Protein AF-A0AAN0K2H4-F1 (afdb_monomer)

Mean predicted aligned error: 14.07 Å

Radius of gyration: 41.33 Å; Cα contacts (8 Å, |Δi|>4): 214; chains: 1; bounding box: 125×42×100 Å

Organism: Amphimedon queenslandica (NCBI:txid400682)

Foldseek 3Di:
DVVVVVVVVVVVVVVVVVVVVVVVVVVVVVVVVVVVVVVVVVVVVVVVVVVVVVVVVVVVVVVVVVVVVVVVVVVVVVVLVVVVVVLVPDQDWDFDAAPPPGTDIRRQSLVVLLCPFPLLVVQLQAFPQFPCCVVPVPRSDTPNSQLSVQLRVQLVVVVVCCVVPVVVVQDQLNSVLSSLLSNLLQSLADHRGVVVLVVQCVVQVVHDRPDNDSLVSSLVSVVVRCVVDVNSVVSLVVRHPDSVVSNQSSSCSNRNDPPPVPDPDD

Sequence (266 aa):
MRDKIVQGLLSQNGKLKGKLSEATKMMEQLQKEMKQKDQTMQQEQAESKKEIQLLQEKITAMNLQQIERDKQGQEKEGKLMLKFENLMTSKDYLIFEDDVYGDITIDDPLILKIVQTCQFQRLKDIKQLGYIYQNMQKSTYSRLQHSIGMYYLAGEYVKQLQQRQPELNITESDVLCVQIAALCYNLGHGPFSHTFGLFLDEMFKYGNKPWEKVSEASVMMFDHMIEENDEVKVLLVKFLDNYEEDIAFIKELIHGTYNVCKIYHN

Secondary structure (DSSP, 8-state):
-HHHHHHHHHHHHHHHHHHHHHHHHHHHHHHHHHHHHHHHHHHHHHHHHHHHHHHHHHHHHHHHHHHHHHHHHHHHHHHHHHHHHHHHHS---EEEEETTTEEEEE--HHHHHHHHSHHHHGGGGSBTTGGGGGG-TT---BHHHHHHHHHHHHHHHHHHHHHH-GGG---HHHHHHHHHHHHHTTTT-BTTBHHHHHHHHHHTTTS--S-SSHHHHHHHHHHHHHHH-HHHHHHHHHH-SSHHHHHHHHHHHHHS----TTTS--

pLDDT: mean 85.19, std 15.1, range [34.47, 98.62]

InterPro domains:
  IPR003607 HD/PDEase domain [cd00077] (141-255)
  IPR050135 Deoxyguanosinetriphosphate triphosphohydrolase-like [PTHR11373] (96-257)

Structure (mmCIF, N/CA/C/O backbone):
data_AF-A0AAN0K2H4-F1
#
_entry.id   AF-A0AAN0K2H4-F1
#
loop_
_atom_site.group_PDB
_atom_site.id
_atom_site.type_symbol
_atom_site.label_atom_id
_atom_site.label_alt_id
_atom_site.label_comp_id
_atom_site.label_asym_id
_atom_site.label_entity_id
_atom_site.label_seq_id
_atom_site.pdbx_PDB_ins_code
_atom_site.Cartn_x
_atom_site.Cartn_y
_atom_site.Cartn_z
_atom_site.occupancy
_atom_site.B_iso_or_equiv
_atom_site.auth_seq_id
_atom_site.auth_comp_id
_atom_site.auth_asym_id
_atom_site.auth_atom_id
_atom_site.pdbx_PDB_model_num
ATOM 1 N N . MET A 1 1 ? -103.362 7.144 69.144 1.00 62.16 1 MET A N 1
ATOM 2 C CA . MET A 1 1 ? -102.150 7.949 68.842 1.00 62.16 1 MET A CA 1
ATOM 3 C C . MET A 1 1 ? -100.859 7.177 69.147 1.00 62.16 1 MET A C 1
ATOM 5 O O . MET A 1 1 ? -100.003 7.140 68.277 1.00 62.16 1 MET A O 1
ATOM 9 N N . ARG A 1 2 ? -100.740 6.490 70.300 1.00 67.25 2 ARG A N 1
ATOM 10 C CA . ARG A 1 2 ? -99.553 5.685 70.673 1.00 67.25 2 ARG A CA 1
ATOM 11 C C . ARG A 1 2 ? -99.245 4.501 69.730 1.00 67.25 2 ARG A C 1
ATOM 13 O O . ARG A 1 2 ? -98.104 4.376 69.306 1.00 67.25 2 ARG A O 1
ATOM 20 N N . ASP A 1 3 ? -100.239 3.725 69.291 1.00 69.38 3 ASP A N 1
ATOM 21 C CA . ASP A 1 3 ? -99.994 2.555 68.414 1.00 69.38 3 ASP A CA 1
ATOM 22 C C . ASP A 1 3 ? -99.443 2.904 67.024 1.00 69.38 3 ASP A C 1
ATOM 24 O O . ASP A 1 3 ? -98.614 2.180 66.476 1.00 69.38 3 ASP A O 1
ATOM 28 N N . LYS A 1 4 ? -99.842 4.055 66.463 1.00 73.56 4 LYS A N 1
ATOM 29 C CA . LYS A 1 4 ? -99.306 4.544 65.179 1.00 73.56 4 LYS A CA 1
ATOM 30 C C . LYS A 1 4 ? -97.822 4.921 65.282 1.00 73.56 4 LYS A C 1
ATOM 32 O O . LYS A 1 4 ? -97.088 4.744 64.316 1.00 73.56 4 LYS A O 1
ATOM 37 N N . ILE A 1 5 ? -97.379 5.398 66.448 1.00 74.31 5 ILE A N 1
ATOM 38 C CA . ILE A 1 5 ? -95.968 5.717 66.715 1.00 74.31 5 ILE A CA 1
ATOM 39 C C . ILE A 1 5 ? -95.150 4.424 66.816 1.00 74.31 5 ILE A C 1
ATOM 41 O O . ILE A 1 5 ? -94.103 4.314 66.185 1.00 74.31 5 ILE A O 1
ATOM 45 N N . VAL A 1 6 ? -95.654 3.417 67.537 1.00 75.25 6 VAL A N 1
ATOM 46 C CA . VAL A 1 6 ? -94.979 2.115 67.692 1.00 75.25 6 VAL A CA 1
ATOM 47 C C . VAL A 1 6 ? -94.824 1.398 66.345 1.00 75.25 6 VAL A C 1
ATOM 49 O O . VAL A 1 6 ? -93.731 0.943 66.017 1.00 75.25 6 VAL A O 1
ATOM 52 N N . GLN A 1 7 ? -95.873 1.359 65.519 1.00 74.38 7 GLN A N 1
ATOM 53 C CA . GLN A 1 7 ? -95.816 0.770 64.171 1.00 74.38 7 GLN A CA 1
ATOM 54 C C . GLN A 1 7 ? -94.852 1.521 63.234 1.00 74.38 7 GLN A C 1
ATOM 56 O O . GLN A 1 7 ? -94.101 0.895 62.482 1.00 74.38 7 GLN A O 1
ATOM 61 N N . GLY A 1 8 ? -94.812 2.857 63.312 1.00 76.81 8 GLY A N 1
ATOM 62 C CA . GLY A 1 8 ? -93.854 3.675 62.561 1.00 76.81 8 GLY A CA 1
ATOM 63 C C . GLY A 1 8 ? -92.398 3.392 62.947 1.00 76.81 8 GLY A C 1
ATOM 64 O O . GLY A 1 8 ? -91.553 3.209 62.069 1.00 76.81 8 GLY A O 1
ATOM 65 N N . LEU A 1 9 ? -92.122 3.275 64.250 1.00 78.69 9 LEU A N 1
ATOM 66 C CA . LEU A 1 9 ? -90.795 2.939 64.775 1.00 78.69 9 LEU A CA 1
ATOM 67 C C . LEU A 1 9 ? -90.369 1.515 64.395 1.00 78.69 9 LEU A C 1
ATOM 69 O O . LEU A 1 9 ? -89.231 1.315 63.979 1.00 78.69 9 LEU A O 1
ATOM 73 N N . LEU A 1 10 ? -91.271 0.530 64.468 1.00 76.69 10 LEU A N 1
ATOM 74 C CA . LEU A 1 10 ? -90.983 -0.851 64.058 1.00 76.69 10 LEU A CA 1
ATOM 75 C C . LEU A 1 10 ? -90.681 -0.958 62.555 1.00 76.69 10 LEU A C 1
ATOM 77 O O . LEU A 1 10 ? -89.729 -1.635 62.168 1.00 76.69 10 LEU A O 1
ATOM 81 N N . SER A 1 11 ? -91.431 -0.241 61.712 1.00 79.75 11 SER A N 1
ATOM 82 C CA . SER A 1 11 ? -91.194 -0.176 60.262 1.00 79.75 11 SER A CA 1
ATOM 83 C C . SER A 1 11 ? -89.852 0.482 59.916 1.00 79.75 11 SER A C 1
ATOM 85 O O . SER A 1 11 ? -89.083 -0.048 59.108 1.00 79.75 11 SER A O 1
ATOM 87 N N . GLN A 1 12 ? -89.512 1.600 60.572 1.00 79.31 12 GLN A N 1
ATOM 88 C CA . GLN A 1 12 ? -88.198 2.233 60.418 1.00 79.31 12 GLN A CA 1
ATOM 89 C C . GLN A 1 12 ? -87.063 1.322 60.891 1.00 79.31 12 GLN A C 1
ATOM 91 O O . GLN A 1 12 ? -86.045 1.222 60.208 1.00 79.31 12 GLN A O 1
ATOM 96 N N . ASN A 1 13 ? -87.246 0.618 62.008 1.00 79.75 13 ASN A N 1
ATOM 97 C CA . ASN A 1 13 ? -86.246 -0.301 62.543 1.00 79.75 13 ASN A CA 1
ATOM 98 C C . ASN A 1 13 ? -86.033 -1.516 61.615 1.00 79.75 13 ASN A C 1
ATOM 100 O O . ASN A 1 13 ? -84.900 -1.933 61.384 1.00 79.75 13 ASN A O 1
ATOM 104 N N . GLY A 1 14 ? -87.099 -2.032 60.991 1.00 80.62 14 GLY A N 1
ATOM 105 C CA . GLY A 1 14 ? -87.006 -3.059 59.947 1.00 80.62 14 GLY A CA 1
ATOM 106 C C . GLY A 1 14 ? -86.231 -2.584 58.711 1.00 80.62 14 GLY A C 1
ATOM 107 O O . GLY A 1 14 ? -85.330 -3.281 58.244 1.00 80.62 14 GLY A O 1
ATOM 108 N N . LYS A 1 15 ? -86.509 -1.364 58.225 1.00 81.94 15 LYS A N 1
ATOM 109 C CA . LYS A 1 15 ? -85.755 -0.751 57.113 1.00 81.94 15 LYS A CA 1
ATOM 110 C C . LYS A 1 15 ? -84.281 -0.519 57.461 1.00 81.94 15 LYS A C 1
ATOM 112 O O . LYS A 1 15 ? -83.420 -0.753 56.617 1.00 81.94 15 LYS A O 1
ATOM 117 N N . LEU A 1 16 ? -83.985 -0.083 58.686 1.00 81.44 16 LEU A N 1
ATOM 118 C CA . LEU A 1 16 ? -82.616 0.106 59.177 1.00 81.44 16 LEU A CA 1
ATOM 119 C C . LEU A 1 16 ? -81.851 -1.220 59.253 1.00 81.44 16 LEU A C 1
ATOM 121 O O . LEU A 1 16 ? -80.716 -1.284 58.789 1.00 81.44 16 LEU A O 1
ATOM 125 N N . LYS A 1 17 ? -82.481 -2.293 59.749 1.00 80.62 17 LYS A N 1
ATOM 126 C CA . LYS A 1 17 ? -81.877 -3.636 59.767 1.00 80.62 17 LYS A CA 1
ATOM 127 C C . LYS A 1 17 ? -81.580 -4.174 58.365 1.00 80.62 17 LYS A C 1
ATOM 129 O O . LYS A 1 17 ? -80.520 -4.759 58.166 1.00 80.62 17 LYS A O 1
ATOM 134 N N . GLY A 1 18 ? -82.477 -3.950 57.400 1.00 83.81 18 GLY A N 1
ATOM 135 C CA . GLY A 1 18 ? -82.252 -4.331 56.000 1.00 83.81 18 GLY A CA 1
ATOM 136 C C . GLY A 1 18 ? -81.035 -3.626 55.395 1.00 83.81 18 GLY A C 1
ATOM 137 O O . GLY A 1 18 ? -80.132 -4.288 54.888 1.00 83.81 18 GLY A O 1
ATOM 138 N N . LYS A 1 19 ? -80.958 -2.297 55.557 1.00 86.69 19 LYS A N 1
ATOM 139 C CA . LYS A 1 19 ? -79.806 -1.495 55.107 1.00 86.69 19 LYS A CA 1
ATOM 140 C C . LYS A 1 19 ? -78.496 -1.904 55.783 1.00 86.69 19 LYS A C 1
ATOM 142 O O . LYS A 1 19 ? -77.459 -1.927 55.130 1.00 86.69 19 LYS A O 1
ATOM 147 N N . LEU A 1 20 ? -78.538 -2.237 57.076 1.00 85.75 20 LEU A N 1
ATOM 148 C CA . LEU A 1 20 ? -77.363 -2.708 57.807 1.00 85.75 20 LEU A CA 1
ATOM 149 C C . LEU A 1 20 ? -76.861 -4.047 57.245 1.00 85.75 20 LEU A C 1
ATOM 151 O O . LEU A 1 20 ? -75.667 -4.194 57.026 1.00 85.75 20 LEU A O 1
ATOM 155 N N . SER A 1 21 ? -77.764 -4.987 56.944 1.00 87.25 21 SER A N 1
ATOM 156 C CA . SER A 1 21 ? -77.400 -6.280 56.349 1.00 87.25 21 SER A CA 1
ATOM 157 C C . SER A 1 21 ? -76.795 -6.146 54.947 1.00 87.25 21 SER A C 1
ATOM 159 O O . SER A 1 21 ? -75.825 -6.839 54.641 1.00 87.25 21 SER A O 1
ATOM 161 N N . GLU A 1 22 ? -77.326 -5.255 54.104 1.00 89.50 22 GLU A N 1
ATOM 162 C CA . GLU A 1 22 ? -76.733 -4.947 52.793 1.00 89.50 22 GLU A CA 1
ATOM 163 C C . GLU A 1 22 ? -75.339 -4.327 52.927 1.00 89.50 22 GLU A C 1
ATOM 165 O O . GLU A 1 22 ? -74.413 -4.757 52.239 1.00 89.50 22 GLU A O 1
ATOM 170 N N . ALA A 1 23 ? -75.163 -3.378 53.852 1.00 86.00 23 ALA A N 1
ATOM 171 C CA . ALA A 1 23 ? -73.866 -2.759 54.109 1.00 86.00 23 ALA A CA 1
ATOM 172 C C . ALA A 1 23 ? -72.820 -3.781 54.592 1.00 86.00 23 ALA A C 1
ATOM 174 O O . ALA A 1 23 ? -71.674 -3.736 54.146 1.00 86.00 23 ALA A O 1
ATOM 175 N N . THR A 1 24 ? -73.207 -4.738 55.446 1.00 87.94 24 THR A N 1
ATOM 176 C CA . THR A 1 24 ? -72.311 -5.818 55.892 1.00 87.94 24 THR A CA 1
ATOM 177 C C . THR A 1 24 ? -71.888 -6.720 54.732 1.00 87.94 24 THR A C 1
ATOM 179 O O . THR A 1 24 ? -70.701 -7.002 54.590 1.00 87.94 24 THR A O 1
ATOM 182 N N . LYS A 1 25 ? -72.821 -7.108 53.851 1.00 91.38 25 LYS A N 1
ATOM 183 C CA . LYS A 1 25 ? -72.503 -7.915 52.659 1.00 91.38 25 LYS A CA 1
ATOM 184 C C . LYS A 1 25 ? -71.568 -7.180 51.695 1.00 91.38 25 LYS A C 1
ATOM 186 O O . LYS A 1 25 ? -70.634 -7.785 51.176 1.00 91.38 25 LYS A O 1
ATOM 191 N N . MET A 1 26 ? -71.783 -5.878 51.488 1.00 90.94 26 MET A N 1
ATOM 192 C CA . MET A 1 26 ? -70.874 -5.043 50.694 1.00 90.94 26 MET A CA 1
ATOM 193 C C . MET A 1 26 ? -69.474 -4.965 51.313 1.00 90.94 26 MET A C 1
ATOM 195 O O . MET A 1 26 ? -68.490 -5.070 50.585 1.00 90.94 26 MET A O 1
ATOM 199 N N . MET A 1 27 ? -69.366 -4.816 52.639 1.00 87.56 27 MET A N 1
ATOM 200 C CA . MET A 1 27 ? -68.065 -4.810 53.321 1.00 87.56 27 MET A CA 1
ATOM 201 C C . MET A 1 27 ? -67.326 -6.142 53.174 1.00 87.56 27 MET A C 1
ATOM 203 O O . MET A 1 27 ? -66.137 -6.134 52.867 1.00 87.56 27 MET A O 1
ATOM 207 N N . GLU A 1 28 ? -68.008 -7.275 53.352 1.00 91.56 28 GLU A N 1
ATOM 208 C CA . GLU A 1 28 ? -67.397 -8.599 53.174 1.00 91.56 28 GLU A CA 1
ATOM 209 C C . GLU A 1 28 ? -66.918 -8.814 51.733 1.00 91.56 28 GLU A C 1
ATOM 211 O O . GLU A 1 28 ? -65.826 -9.345 51.511 1.00 91.56 28 GLU A O 1
ATOM 216 N N . GLN A 1 29 ? -67.696 -8.359 50.747 1.00 92.69 29 GLN A N 1
ATOM 217 C CA . GLN A 1 29 ? -67.307 -8.447 49.343 1.00 92.69 29 GLN A CA 1
ATOM 218 C C . GLN A 1 29 ? -66.089 -7.568 49.025 1.00 92.69 29 GLN A C 1
ATOM 220 O O . GLN A 1 29 ? -65.131 -8.062 48.429 1.00 92.69 29 GLN A O 1
ATOM 225 N N . LEU A 1 30 ? -66.066 -6.318 49.498 1.00 90.75 30 LEU A N 1
ATOM 226 C CA . LEU A 1 30 ? -64.914 -5.422 49.343 1.00 90.75 30 LEU A CA 1
ATOM 227 C C . LEU A 1 30 ? -63.651 -5.984 50.004 1.00 90.75 30 LEU A C 1
ATOM 229 O O . LEU A 1 30 ? -62.573 -5.937 49.417 1.00 90.75 30 LEU A O 1
ATOM 233 N N . GLN A 1 31 ? -63.768 -6.569 51.199 1.00 91.19 31 GLN A N 1
ATOM 234 C CA . GLN A 1 31 ? -62.637 -7.216 51.873 1.00 91.19 31 GLN A CA 1
ATOM 235 C C . GLN A 1 31 ? -62.084 -8.397 51.068 1.00 91.19 31 GLN A C 1
ATOM 237 O O . GLN A 1 31 ? -60.869 -8.615 51.034 1.00 91.19 31 GLN A O 1
ATOM 242 N N . LYS A 1 32 ? -62.962 -9.158 50.408 1.00 91.62 32 LYS A N 1
ATOM 243 C CA . LYS A 1 32 ? -62.566 -10.283 49.559 1.00 91.62 32 LYS A CA 1
ATOM 244 C C . LYS A 1 32 ? -61.855 -9.808 48.290 1.00 91.62 32 LYS A C 1
ATOM 246 O O . LYS A 1 32 ? -60.808 -10.356 47.952 1.00 91.62 32 LYS A O 1
ATOM 251 N N . GLU A 1 33 ? -62.372 -8.763 47.646 1.00 92.06 33 GLU A N 1
ATOM 252 C CA . GLU A 1 33 ? -61.750 -8.136 46.473 1.00 92.06 33 GLU A CA 1
ATOM 253 C C . GLU A 1 33 ? -60.386 -7.522 46.812 1.00 92.06 33 GLU A C 1
ATOM 255 O O . GLU A 1 33 ? -59.425 -7.735 46.075 1.00 92.06 33 GLU A O 1
ATOM 260 N N . MET A 1 34 ? -60.261 -6.840 47.957 1.00 91.12 34 MET A N 1
ATOM 261 C CA . MET A 1 34 ? -58.978 -6.310 48.435 1.00 91.12 34 MET A CA 1
ATOM 262 C C . MET A 1 34 ? -57.937 -7.417 48.627 1.00 91.12 34 MET A C 1
ATOM 264 O O . MET A 1 34 ? -56.828 -7.303 48.114 1.00 91.12 34 MET A O 1
ATOM 268 N N . LYS A 1 35 ? -58.305 -8.522 49.292 1.00 92.50 35 LYS A N 1
ATOM 269 C CA . LYS A 1 35 ? -57.404 -9.672 49.472 1.00 92.50 35 LYS A CA 1
ATOM 270 C C . LYS A 1 35 ? -56.944 -10.272 48.148 1.00 92.50 35 LYS A C 1
ATOM 272 O O . LYS A 1 35 ? -55.784 -10.650 48.020 1.00 92.50 35 LYS A O 1
ATOM 277 N N . GLN A 1 36 ? -57.853 -10.387 47.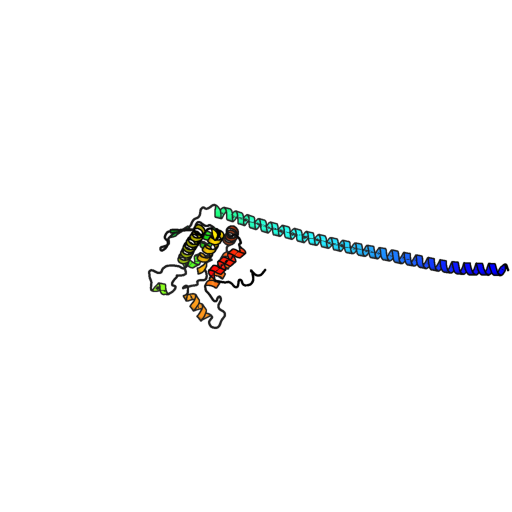185 1.00 92.06 36 GLN A N 1
ATOM 278 C CA . GLN A 1 36 ? -57.533 -10.954 45.880 1.00 92.06 36 GLN A CA 1
ATOM 279 C C . GLN A 1 36 ? -56.583 -10.035 45.102 1.00 92.06 36 GLN A C 1
ATOM 281 O O . GLN A 1 36 ? -55.611 -10.510 44.525 1.00 92.06 36 GLN A O 1
ATOM 286 N N . LYS A 1 37 ? -56.807 -8.717 45.165 1.00 90.50 37 LYS A N 1
ATOM 287 C CA . LYS A 1 37 ? -55.947 -7.714 44.528 1.00 90.50 37 LYS A CA 1
ATOM 288 C C . LYS A 1 37 ? -54.543 -7.675 45.140 1.00 90.50 37 LYS A C 1
ATOM 290 O O . LYS A 1 37 ? -53.570 -7.585 44.397 1.00 90.50 37 LYS A O 1
ATOM 295 N N . ASP A 1 38 ? -54.436 -7.821 46.462 1.00 92.25 38 ASP A N 1
ATOM 296 C CA . ASP A 1 38 ? -53.146 -7.939 47.153 1.00 92.25 38 ASP A CA 1
ATOM 297 C C . ASP A 1 38 ? -52.373 -9.191 46.716 1.00 92.25 38 ASP A C 1
ATOM 299 O O . ASP A 1 38 ? -51.165 -9.124 46.494 1.00 92.25 38 ASP A O 1
ATOM 303 N N . GLN A 1 39 ? -53.058 -10.327 46.543 1.00 91.25 39 GLN A N 1
ATOM 304 C CA . GLN A 1 39 ? -52.432 -11.561 46.055 1.00 91.25 39 GLN A CA 1
ATOM 305 C C . GLN A 1 39 ? -51.930 -11.425 44.613 1.00 91.25 39 GLN A C 1
ATOM 307 O O . GLN A 1 39 ? -50.794 -11.808 44.334 1.00 91.25 39 GLN A O 1
ATOM 312 N N . THR A 1 40 ? -52.735 -10.842 43.717 1.00 91.38 40 THR A N 1
ATOM 313 C CA . THR A 1 40 ? -52.324 -10.587 42.327 1.00 91.38 40 THR A CA 1
ATOM 314 C C . THR A 1 40 ? -51.115 -9.654 42.275 1.00 91.38 40 THR A C 1
ATOM 316 O O . THR A 1 40 ? -50.128 -9.965 41.616 1.00 91.38 40 THR A O 1
ATOM 319 N N . MET A 1 41 ? -51.139 -8.560 43.043 1.00 90.31 41 MET A N 1
ATOM 320 C CA . MET A 1 41 ? -50.027 -7.609 43.112 1.00 90.31 41 MET A CA 1
ATOM 321 C C . MET A 1 41 ? -48.736 -8.267 43.625 1.00 90.31 41 MET A C 1
ATOM 323 O O . MET A 1 41 ? -47.652 -7.993 43.111 1.00 90.31 41 MET A O 1
ATOM 327 N N . GLN A 1 42 ? -48.828 -9.157 44.618 1.00 90.50 42 GLN A N 1
ATOM 328 C CA . GLN A 1 42 ? -47.668 -9.904 45.115 1.00 90.50 42 GLN A CA 1
ATOM 329 C C . GLN A 1 42 ? -47.113 -10.891 44.079 1.00 90.50 42 GLN A C 1
ATOM 331 O O . GLN A 1 42 ? -45.894 -11.048 43.990 1.00 90.50 42 GLN A O 1
ATOM 336 N N . GLN A 1 43 ? -47.977 -11.538 43.289 1.00 91.81 43 GLN A N 1
ATOM 337 C CA . GLN A 1 43 ? -47.549 -12.408 42.189 1.00 91.81 43 GLN A CA 1
ATOM 338 C C . GLN A 1 43 ? -46.833 -11.623 41.088 1.00 91.81 43 GLN A C 1
ATOM 340 O O . GLN A 1 43 ? -45.718 -11.994 40.724 1.00 91.81 43 GLN A O 1
ATOM 345 N N . GLU A 1 44 ? -47.411 -10.511 40.630 1.00 91.44 44 GLU A N 1
ATOM 346 C CA . GLU A 1 44 ? -46.796 -9.647 39.613 1.00 91.44 44 GLU A CA 1
ATOM 347 C C . GLU A 1 44 ? -45.432 -9.120 40.084 1.00 91.44 44 GLU A C 1
ATOM 349 O O . GLU A 1 44 ? -44.442 -9.202 39.358 1.00 91.44 44 GLU A O 1
ATOM 354 N N . GLN A 1 45 ? -45.324 -8.679 41.345 1.00 90.81 45 GLN A N 1
ATOM 355 C CA . GLN A 1 45 ? -44.042 -8.258 41.921 1.00 90.81 45 GLN A CA 1
ATOM 356 C C . GLN A 1 45 ? -43.004 -9.388 41.974 1.00 90.81 45 GLN A C 1
ATOM 358 O O . GLN A 1 45 ? -41.809 -9.134 41.801 1.00 90.81 45 GLN A O 1
ATOM 363 N N . ALA A 1 46 ? -43.424 -10.628 42.237 1.00 92.19 46 ALA A N 1
ATOM 364 C CA . ALA A 1 46 ? -42.523 -11.776 42.247 1.00 92.19 46 ALA A CA 1
ATOM 365 C C . ALA A 1 46 ? -42.032 -12.134 40.835 1.00 92.19 46 ALA A C 1
ATOM 367 O O . ALA A 1 46 ? -40.861 -12.483 40.672 1.00 92.19 46 ALA A O 1
ATOM 368 N N . GLU A 1 47 ? -42.890 -12.020 39.820 1.00 93.62 47 GLU A N 1
ATOM 369 C CA . GLU A 1 47 ? -42.523 -12.234 38.417 1.00 93.62 47 GLU A CA 1
ATOM 370 C C . GLU A 1 47 ? -41.580 -11.143 37.907 1.00 93.62 47 GLU A C 1
ATOM 372 O O . GLU A 1 47 ? -40.503 -11.469 37.403 1.00 93.62 47 GLU A O 1
ATOM 377 N N . SER A 1 48 ? -41.889 -9.866 38.157 1.00 91.69 48 SER A N 1
ATOM 378 C CA . SER A 1 48 ? -40.995 -8.759 37.796 1.00 91.69 48 SER A CA 1
ATOM 379 C C . SER A 1 48 ? -39.617 -8.888 38.453 1.00 91.69 48 SER A C 1
ATOM 381 O O . SER A 1 48 ? -38.602 -8.613 37.817 1.00 91.69 48 SER A O 1
ATOM 383 N N . LYS A 1 49 ? -39.536 -9.360 39.708 1.00 93.94 49 LYS A N 1
ATOM 384 C CA . LYS A 1 49 ? -38.242 -9.619 40.366 1.00 93.94 49 LYS A CA 1
ATOM 385 C C . LYS A 1 49 ? -37.424 -10.697 39.655 1.00 93.94 49 LYS A C 1
ATOM 387 O O . LYS A 1 49 ? -36.217 -10.524 39.508 1.00 93.94 49 LYS A O 1
ATOM 392 N N . LYS A 1 50 ? -38.059 -11.786 39.208 1.00 93.94 50 LYS A N 1
ATOM 393 C CA . LYS A 1 50 ? -37.374 -12.849 38.452 1.00 93.94 50 LYS A CA 1
ATOM 394 C C . LYS A 1 50 ? -36.851 -12.334 37.114 1.00 93.94 50 LYS A C 1
ATOM 396 O O . LYS A 1 50 ? -35.733 -12.663 36.732 1.00 93.94 50 LYS A O 1
ATOM 401 N N 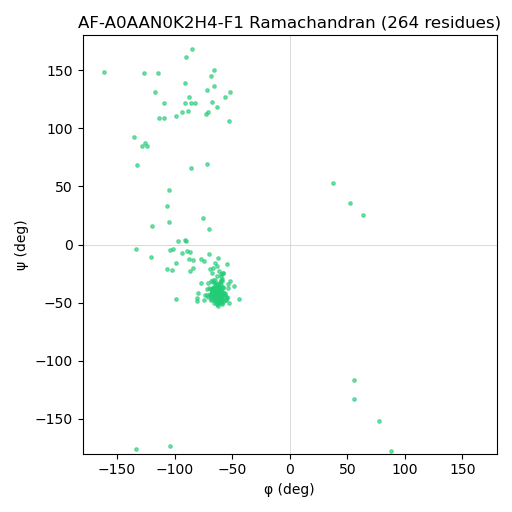. GLU A 1 51 ? -37.636 -11.512 36.427 1.00 93.94 51 GLU A N 1
ATOM 402 C CA . GLU A 1 51 ? -37.250 -10.940 35.137 1.00 93.94 51 GLU A CA 1
ATOM 403 C C . GLU A 1 51 ? -36.079 -9.957 35.273 1.00 93.94 51 GLU A C 1
ATOM 405 O O . GLU A 1 51 ? -35.106 -10.045 34.522 1.00 93.94 51 GLU A O 1
ATOM 410 N N . ILE A 1 52 ? -36.109 -9.094 36.295 1.00 92.25 52 ILE A N 1
ATOM 411 C CA . ILE A 1 52 ? -34.990 -8.200 36.630 1.00 92.25 52 ILE A CA 1
ATOM 412 C C . ILE A 1 52 ? -33.722 -9.005 36.924 1.00 92.25 52 ILE A C 1
ATOM 414 O O . ILE A 1 52 ? -32.648 -8.646 36.443 1.00 92.25 52 ILE A O 1
ATOM 418 N N . GLN A 1 53 ? -33.834 -10.101 37.674 1.00 93.44 53 GLN A N 1
ATOM 419 C CA . GLN A 1 53 ? -32.680 -10.930 38.010 1.00 93.44 53 GLN A CA 1
ATOM 420 C C . GLN A 1 53 ? -32.075 -11.606 36.770 1.00 93.44 53 GLN A C 1
ATOM 422 O O . GLN A 1 53 ? -30.861 -11.571 36.581 1.00 93.44 53 GLN A O 1
ATOM 427 N N . LEU A 1 54 ? -32.914 -12.115 35.865 1.00 94.38 54 LEU A N 1
ATOM 428 C CA . LEU A 1 54 ? -32.457 -12.672 34.591 1.00 94.38 54 LEU A CA 1
ATOM 429 C C . LEU A 1 54 ? -31.768 -11.616 33.708 1.00 94.38 54 LEU A C 1
ATOM 431 O O . LEU A 1 54 ? -30.774 -11.905 33.039 1.00 94.38 54 LEU A O 1
ATOM 435 N N . LEU A 1 55 ? -32.286 -10.385 33.685 1.00 91.50 55 LEU A N 1
ATOM 436 C CA . LEU A 1 55 ? -31.669 -9.279 32.950 1.00 91.50 55 LEU A CA 1
ATOM 437 C C . LEU A 1 55 ? -30.308 -8.892 33.539 1.00 91.50 55 LEU A C 1
ATOM 439 O O . LEU A 1 55 ? -29.366 -8.663 32.780 1.00 91.50 55 LEU A O 1
ATOM 443 N N . GLN A 1 56 ? -30.182 -8.870 34.868 1.00 91.69 56 GLN A N 1
ATOM 444 C CA . GLN A 1 56 ? -28.907 -8.622 35.544 1.00 91.69 56 GLN A CA 1
ATOM 445 C C . GLN A 1 56 ? -27.862 -9.677 35.165 1.00 91.69 56 GLN A C 1
ATOM 447 O O . GLN A 1 56 ? -26.757 -9.312 34.767 1.00 91.69 56 GLN A O 1
ATOM 452 N N . GLU A 1 57 ? -28.227 -10.961 35.187 1.00 93.88 57 GLU A N 1
ATOM 453 C CA . GLU A 1 57 ? -27.335 -12.057 34.786 1.00 93.88 57 GLU A CA 1
ATOM 454 C C . GLU A 1 57 ? -26.865 -11.919 33.328 1.00 93.88 57 GLU A C 1
ATOM 456 O O . GLU A 1 57 ? -25.675 -12.073 33.037 1.00 93.88 57 GLU A O 1
ATOM 461 N N . LYS A 1 58 ? -27.769 -11.550 32.408 1.00 94.62 58 LYS A N 1
ATOM 462 C CA . LYS A 1 58 ? -27.418 -11.304 30.998 1.00 94.62 58 LYS A CA 1
ATOM 463 C C . LYS A 1 58 ? -26.448 -10.135 30.826 1.00 94.62 58 LYS A C 1
ATOM 465 O O . LYS A 1 58 ? -25.501 -10.248 30.050 1.00 94.62 58 LYS A O 1
ATOM 470 N N . ILE A 1 59 ? -26.662 -9.027 31.538 1.00 92.44 59 ILE A N 1
ATOM 471 C CA . ILE A 1 59 ? -25.766 -7.861 31.489 1.00 92.44 59 ILE A CA 1
ATOM 472 C C . ILE A 1 59 ? -24.376 -8.240 32.006 1.00 92.44 59 ILE A C 1
ATOM 474 O O . ILE A 1 59 ? -23.375 -7.908 31.372 1.00 92.44 59 ILE A O 1
ATOM 478 N N . THR A 1 60 ? -24.299 -8.984 33.112 1.00 91.44 60 THR A N 1
ATOM 479 C CA . THR A 1 60 ? -23.020 -9.457 33.653 1.00 91.44 60 THR A CA 1
ATOM 480 C C . THR A 1 60 ? -22.280 -10.347 32.655 1.00 91.44 60 THR A C 1
ATOM 482 O O . THR A 1 60 ? -21.083 -10.150 32.445 1.00 91.44 60 THR A O 1
ATOM 485 N N . ALA A 1 61 ? -22.979 -11.273 31.991 1.00 91.81 61 ALA A N 1
ATOM 486 C CA . ALA A 1 61 ? -22.381 -12.133 30.972 1.00 91.81 61 ALA A CA 1
ATOM 487 C C . ALA A 1 61 ? -21.848 -11.334 29.767 1.00 91.81 61 ALA A C 1
ATOM 489 O O . ALA A 1 61 ? -20.724 -11.574 29.325 1.00 91.81 61 ALA A O 1
ATOM 490 N N . MET A 1 62 ? -22.609 -10.352 29.270 1.00 86.00 62 MET A N 1
ATOM 491 C CA . MET A 1 62 ? -22.155 -9.480 28.177 1.00 86.00 62 MET A CA 1
ATOM 492 C C . MET A 1 62 ? -20.921 -8.659 28.565 1.00 86.00 62 MET A C 1
ATOM 494 O O . MET A 1 62 ? -19.982 -8.562 27.776 1.00 86.00 62 MET A O 1
ATOM 498 N N . ASN A 1 63 ? -20.891 -8.112 29.783 1.00 87.06 63 ASN A N 1
ATOM 499 C CA . ASN A 1 63 ? -19.747 -7.343 30.272 1.00 87.06 63 ASN A CA 1
ATOM 500 C C . ASN A 1 63 ? -18.487 -8.212 30.386 1.00 87.06 63 ASN A C 1
ATOM 502 O O . ASN A 1 63 ? -17.411 -7.780 29.981 1.00 87.06 63 ASN A O 1
ATOM 506 N N . LEU A 1 64 ? -18.611 -9.447 30.885 1.00 88.75 64 LEU A N 1
ATOM 507 C CA . LEU A 1 64 ? -17.490 -10.392 30.949 1.00 88.75 64 LEU A CA 1
ATOM 508 C C . LEU A 1 64 ? -16.943 -10.721 29.555 1.00 88.75 64 LEU A C 1
ATOM 510 O O . LEU A 1 64 ? -15.732 -10.667 29.353 1.00 88.75 64 LEU A O 1
ATOM 514 N N . GLN A 1 65 ? -17.822 -10.977 28.581 1.00 84.31 65 GLN A N 1
ATOM 515 C CA . GLN A 1 65 ? -17.408 -11.222 27.196 1.00 84.31 65 GLN A CA 1
ATOM 516 C C . GLN A 1 65 ? -16.698 -10.017 26.572 1.00 84.31 65 GLN A C 1
ATOM 518 O O . GLN A 1 65 ? -15.740 -10.194 25.823 1.00 84.31 65 GLN A O 1
ATOM 523 N N . GLN A 1 66 ? -17.149 -8.793 26.862 1.00 74.88 66 GLN A N 1
ATOM 524 C CA . GLN A 1 66 ? -16.471 -7.589 26.383 1.00 74.88 66 GLN A CA 1
ATOM 525 C C . GLN A 1 66 ? -15.065 -7.474 26.980 1.00 74.88 66 GLN A C 1
ATOM 527 O O . GLN A 1 66 ? -14.110 -7.289 26.236 1.00 74.88 66 GLN A O 1
ATOM 532 N N . ILE A 1 67 ? -14.924 -7.688 28.292 1.00 78.12 67 ILE A N 1
ATOM 533 C CA . ILE A 1 67 ? -13.622 -7.662 28.974 1.00 78.12 67 ILE A CA 1
ATOM 534 C C . ILE A 1 67 ? -12.662 -8.706 28.384 1.00 78.12 67 ILE A C 1
ATOM 536 O O . ILE A 1 67 ? -11.475 -8.430 28.224 1.00 78.12 67 ILE A O 1
ATOM 540 N N . GLU A 1 68 ? -13.143 -9.910 28.067 1.00 77.62 68 GLU A N 1
ATOM 541 C CA . GLU A 1 68 ? -12.319 -10.943 27.426 1.00 77.62 68 GLU A CA 1
ATOM 542 C C . GLU A 1 68 ? -11.864 -10.537 26.019 1.00 77.62 68 GLU A C 1
ATOM 544 O O . GLU A 1 68 ? -10.691 -10.724 25.689 1.00 77.62 68 GLU A O 1
ATOM 549 N N . ARG A 1 69 ? -12.748 -9.929 25.215 1.00 67.06 69 ARG A N 1
ATOM 550 C CA . ARG A 1 69 ? -12.383 -9.379 23.898 1.00 67.06 69 ARG A CA 1
ATOM 551 C C . ARG A 1 69 ? -11.337 -8.273 24.014 1.00 67.06 69 ARG A C 1
ATOM 553 O O . ARG A 1 69 ? -10.355 -8.298 23.277 1.00 67.06 69 ARG A O 1
ATOM 560 N N . ASP A 1 70 ? -11.511 -7.355 24.960 1.00 65.19 70 ASP A N 1
ATOM 561 C CA . ASP A 1 70 ? -10.587 -6.238 25.172 1.00 65.19 70 ASP A CA 1
ATOM 562 C C . ASP A 1 70 ? -9.203 -6.744 25.610 1.00 65.19 70 ASP A C 1
ATOM 564 O O . ASP A 1 70 ? -8.182 -6.294 25.092 1.00 65.19 70 ASP A O 1
ATOM 568 N N . LYS A 1 71 ? -9.154 -7.755 26.492 1.00 70.19 71 LYS A N 1
ATOM 569 C CA . LYS A 1 71 ? -7.901 -8.419 26.893 1.00 70.19 71 LYS A CA 1
ATOM 570 C C . LYS A 1 71 ? -7.194 -9.094 25.718 1.00 70.19 71 LYS A C 1
ATOM 572 O O . LYS A 1 71 ? -5.979 -8.968 25.595 1.00 70.19 71 LYS A O 1
ATOM 577 N N . GLN A 1 72 ? -7.932 -9.792 24.854 1.00 60.78 72 GLN A N 1
ATOM 578 C CA . GLN A 1 72 ? -7.362 -10.404 23.648 1.00 60.78 72 GLN A CA 1
ATOM 579 C C . GLN A 1 72 ? -6.837 -9.348 22.665 1.00 60.78 72 GLN A C 1
ATOM 581 O O . GLN A 1 72 ? -5.771 -9.542 22.080 1.00 60.78 72 GLN A O 1
ATOM 586 N N . GLY A 1 73 ? -7.550 -8.226 22.515 1.00 53.84 73 GLY A N 1
ATOM 587 C CA . GLY A 1 73 ? -7.105 -7.073 21.730 1.00 53.84 73 GLY A CA 1
ATOM 588 C C . GLY A 1 73 ? -5.782 -6.508 22.246 1.00 53.84 73 GLY A C 1
ATOM 589 O O . GLY A 1 73 ? -4.821 -6.425 21.484 1.00 53.84 73 GLY A O 1
ATOM 590 N N . GLN A 1 74 ? -5.698 -6.238 23.552 1.00 53.06 74 GLN A N 1
ATOM 591 C CA . GLN A 1 74 ? -4.487 -5.722 24.202 1.00 53.06 74 GLN A CA 1
ATOM 592 C C . GLN A 1 74 ? -3.302 -6.693 24.128 1.00 53.06 74 GLN A C 1
ATOM 594 O O . GLN A 1 74 ? -2.168 -6.269 23.922 1.00 53.06 74 GLN A O 1
ATOM 599 N N . GLU A 1 75 ? -3.527 -8.002 24.274 1.00 62.19 75 GLU A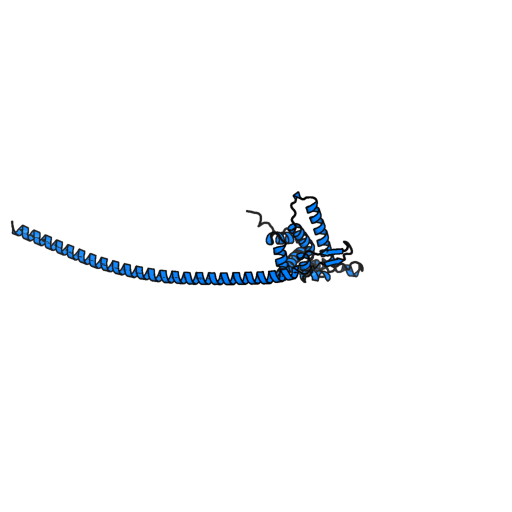 N 1
ATOM 600 C CA . GLU A 1 75 ? -2.451 -8.993 24.153 1.00 62.19 75 GLU A CA 1
ATOM 601 C C . GLU A 1 75 ? -1.924 -9.081 22.712 1.00 62.19 75 GLU A C 1
ATOM 603 O O . GLU A 1 75 ? -0.713 -9.184 22.492 1.00 62.19 75 GLU A O 1
ATOM 608 N N . LYS A 1 76 ? -2.826 -9.014 21.723 1.00 59.03 76 LYS A N 1
ATOM 609 C CA . LYS A 1 76 ? -2.458 -8.984 20.306 1.00 59.03 76 LYS A CA 1
ATOM 610 C C . LYS A 1 76 ? -1.660 -7.722 19.991 1.00 59.03 76 LYS A C 1
ATOM 612 O O . LYS A 1 76 ? -0.604 -7.829 19.378 1.00 59.03 76 LYS A O 1
ATOM 617 N N . GLU A 1 77 ? -2.115 -6.569 20.468 1.00 53.25 77 GLU A N 1
ATOM 618 C CA . GLU A 1 77 ? -1.435 -5.281 20.320 1.00 53.25 77 GLU A CA 1
ATOM 619 C C . GLU A 1 77 ? -0.062 -5.278 21.011 1.00 53.25 77 GLU A C 1
ATOM 621 O O . GLU A 1 77 ? 0.922 -4.861 20.412 1.00 53.25 77 GLU A O 1
ATOM 626 N N . GLY A 1 78 ? 0.059 -5.853 22.211 1.00 55.38 78 GLY A N 1
ATOM 627 C CA . GLY A 1 78 ? 1.333 -5.980 22.926 1.00 55.38 78 GLY A CA 1
ATOM 628 C C . GLY A 1 78 ? 2.347 -6.894 22.226 1.00 55.38 78 GLY A C 1
ATOM 629 O O . GLY A 1 78 ? 3.520 -6.545 22.103 1.00 55.38 78 GLY A O 1
ATOM 630 N N . LYS A 1 79 ? 1.911 -8.053 21.711 1.00 61.53 79 LYS A N 1
ATOM 631 C CA . 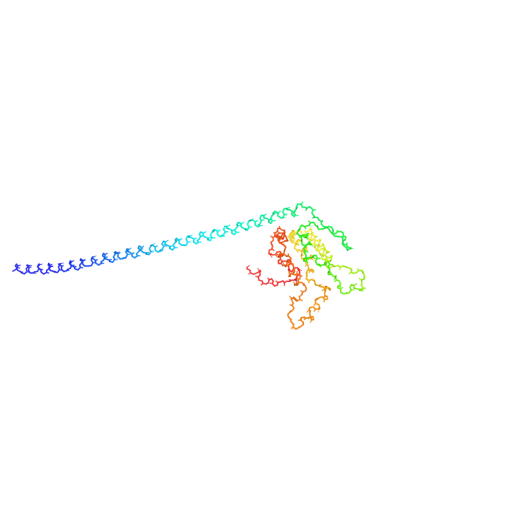LYS A 1 79 ? 2.767 -8.949 20.904 1.00 61.53 79 LYS A CA 1
ATOM 632 C C . LYS A 1 79 ? 3.216 -8.288 19.607 1.00 61.53 79 LYS A C 1
ATOM 634 O O . LYS A 1 79 ? 4.354 -8.471 19.177 1.00 61.53 79 LYS A O 1
ATOM 639 N N . LEU A 1 80 ? 2.314 -7.531 18.998 1.00 56.00 80 LEU A N 1
ATOM 640 C CA . LEU A 1 80 ? 2.556 -6.777 17.784 1.00 56.00 80 LEU A CA 1
ATOM 641 C C . LEU A 1 80 ? 3.587 -5.677 18.057 1.00 56.00 80 LEU A C 1
ATOM 643 O O . LEU A 1 80 ? 4.620 -5.659 17.397 1.00 56.00 80 LEU A O 1
ATOM 647 N N . MET A 1 81 ? 3.399 -4.878 19.111 1.00 55.12 81 MET A N 1
ATOM 648 C CA . MET A 1 81 ? 4.349 -3.862 19.583 1.00 55.12 81 MET A CA 1
ATOM 649 C C . MET A 1 81 ? 5.738 -4.434 19.893 1.00 55.12 81 MET A C 1
ATOM 651 O O . MET A 1 81 ? 6.737 -3.852 19.485 1.00 55.12 81 MET A O 1
ATOM 655 N N . LEU A 1 82 ? 5.829 -5.608 20.523 1.00 59.22 82 LEU A N 1
ATOM 656 C CA . LEU A 1 82 ? 7.119 -6.267 20.764 1.00 59.22 82 LEU A CA 1
ATOM 657 C C . LEU A 1 82 ? 7.796 -6.711 19.453 1.00 59.22 82 LEU A C 1
ATOM 659 O O . LEU A 1 82 ? 9.016 -6.630 19.309 1.00 59.22 82 LEU A O 1
ATOM 663 N N . LYS A 1 83 ? 7.016 -7.172 18.468 1.00 58.19 83 LYS A N 1
ATOM 664 C CA . LYS A 1 83 ? 7.521 -7.467 17.119 1.00 58.19 83 LYS A CA 1
ATOM 665 C C . LYS A 1 83 ? 8.017 -6.190 16.430 1.00 58.19 83 LYS A C 1
ATOM 667 O O . LYS A 1 83 ? 9.057 -6.228 15.778 1.00 58.19 83 LYS A O 1
ATOM 672 N N . PHE A 1 84 ? 7.323 -5.068 16.638 1.00 58.91 84 PHE A N 1
ATOM 673 C CA . PHE A 1 84 ? 7.723 -3.745 16.154 1.00 58.91 84 PHE A CA 1
ATOM 674 C C . PHE A 1 84 ? 9.026 -3.253 16.749 1.00 58.91 84 PHE A C 1
ATOM 676 O O . PHE A 1 84 ? 9.894 -2.813 16.002 1.00 58.91 84 PHE A O 1
ATOM 683 N N . GLU A 1 85 ? 9.181 -3.326 18.067 1.00 58.00 85 GLU A N 1
ATOM 684 C CA . GLU A 1 85 ? 10.414 -2.902 18.729 1.00 58.00 85 GLU A CA 1
ATOM 685 C C . GLU A 1 85 ? 11.620 -3.659 18.175 1.00 58.00 85 GLU A C 1
ATOM 687 O O . GLU A 1 85 ? 12.628 -3.031 17.855 1.00 58.00 85 GLU A O 1
ATOM 692 N N . ASN A 1 86 ? 11.478 -4.972 17.963 1.00 56.91 86 ASN A N 1
ATOM 693 C CA . ASN A 1 86 ? 12.513 -5.815 17.363 1.00 56.91 86 ASN A CA 1
ATOM 694 C C . ASN A 1 86 ? 12.798 -5.470 15.889 1.00 56.91 86 ASN A C 1
ATOM 696 O O . ASN A 1 86 ? 13.954 -5.500 15.478 1.00 56.91 86 ASN A O 1
ATOM 700 N N . LEU A 1 87 ? 11.775 -5.113 15.101 1.00 56.59 87 LEU A N 1
ATOM 701 C CA . LEU A 1 87 ? 11.941 -4.670 13.709 1.00 56.59 87 LEU A CA 1
ATOM 702 C C . LEU A 1 87 ? 12.638 -3.300 13.616 1.00 56.59 87 LEU A C 1
ATOM 704 O O . LEU A 1 87 ? 13.355 -3.035 12.662 1.00 56.59 87 LEU A O 1
ATOM 708 N N . MET A 1 88 ? 12.438 -2.433 14.614 1.00 54.53 88 MET A N 1
ATOM 709 C CA . MET A 1 88 ? 13.014 -1.084 14.670 1.00 54.53 88 MET A CA 1
ATOM 710 C C . MET A 1 88 ? 14.414 -1.038 15.306 1.00 54.53 88 MET A C 1
ATOM 712 O O . MET A 1 88 ? 15.071 0.002 15.246 1.00 54.53 88 MET A O 1
ATOM 716 N N . THR A 1 89 ? 14.871 -2.113 15.964 1.00 49.47 89 THR A N 1
ATOM 717 C CA . THR A 1 89 ? 16.185 -2.131 16.638 1.00 49.47 89 THR A CA 1
ATOM 718 C C . THR A 1 89 ? 17.344 -2.474 15.706 1.00 49.47 89 THR A C 1
ATOM 720 O O . THR A 1 89 ? 18.484 -2.124 16.024 1.00 49.47 89 THR A O 1
ATOM 723 N N . SER A 1 90 ? 17.101 -3.104 14.553 1.00 50.16 90 SER A N 1
ATOM 724 C CA . SER A 1 90 ? 18.113 -3.187 13.502 1.00 50.16 90 SER A CA 1
ATOM 725 C C . SER A 1 90 ? 18.093 -1.888 12.693 1.00 50.16 90 SER A C 1
ATOM 727 O O . SER A 1 90 ? 17.073 -1.479 12.148 1.00 50.16 90 SER A O 1
ATOM 729 N N . LYS A 1 91 ? 19.233 -1.188 12.630 1.00 53.72 91 LYS A N 1
ATOM 730 C CA . LYS A 1 91 ? 19.448 -0.118 11.642 1.00 53.72 91 LYS A CA 1
ATOM 731 C C . LYS A 1 91 ? 19.614 -0.765 10.266 1.00 53.72 91 LYS A C 1
ATOM 733 O O . LYS A 1 91 ? 20.716 -0.792 9.721 1.00 53.72 91 LYS A O 1
ATOM 738 N N . ASP A 1 92 ? 18.535 -1.329 9.752 1.00 75.50 92 ASP A N 1
ATOM 739 C CA . ASP A 1 92 ? 18.515 -1.910 8.424 1.00 75.50 92 ASP A CA 1
ATOM 740 C C . ASP A 1 92 ? 18.213 -0.793 7.433 1.00 75.50 92 ASP A C 1
ATOM 742 O O . ASP A 1 92 ? 17.207 -0.102 7.535 1.00 75.50 92 ASP A O 1
ATOM 746 N N . TYR A 1 93 ? 19.127 -0.596 6.495 1.00 83.19 93 TYR A N 1
ATOM 747 C CA . TYR A 1 93 ? 18.905 0.186 5.291 1.00 83.19 93 TYR A CA 1
ATOM 748 C C . TYR A 1 93 ? 19.284 -0.698 4.108 1.00 83.19 93 TYR A C 1
ATOM 750 O O . TYR A 1 93 ? 20.168 -1.556 4.204 1.00 83.19 93 TYR A O 1
ATOM 758 N N . LEU A 1 94 ? 18.600 -0.508 2.988 1.00 86.56 94 LEU A N 1
ATOM 759 C CA . LEU A 1 94 ? 18.878 -1.201 1.742 1.00 86.56 94 LEU A CA 1
ATOM 760 C C . LEU A 1 94 ? 19.483 -0.198 0.767 1.00 86.56 94 LEU A C 1
ATOM 762 O O . LEU A 1 94 ? 18.850 0.801 0.443 1.00 86.56 94 LEU A O 1
ATOM 766 N N . ILE A 1 95 ? 20.689 -0.483 0.281 1.00 88.25 95 ILE A N 1
ATOM 767 C CA . ILE A 1 95 ? 21.241 0.214 -0.880 1.00 88.25 95 ILE A CA 1
ATOM 768 C C . ILE A 1 95 ? 20.846 -0.586 -2.116 1.00 88.25 95 ILE A C 1
ATOM 770 O O . ILE A 1 95 ? 21.147 -1.778 -2.222 1.00 88.25 95 ILE A O 1
ATOM 774 N N . PHE A 1 96 ? 20.144 0.069 -3.029 1.00 86.50 96 PHE A N 1
ATOM 775 C CA . PHE A 1 96 ? 19.771 -0.470 -4.320 1.00 86.50 96 PHE A CA 1
ATOM 776 C C . PHE A 1 96 ? 20.577 0.241 -5.410 1.00 86.50 96 PHE A C 1
ATOM 778 O O . PHE A 1 96 ? 20.351 1.416 -5.685 1.00 86.50 96 PHE A O 1
ATOM 785 N N . GLU A 1 97 ? 21.523 -0.476 -6.014 1.00 82.50 97 GLU A N 1
ATOM 786 C CA . GLU A 1 97 ? 22.323 0.024 -7.135 1.00 82.50 97 GLU A CA 1
ATOM 787 C C . GLU A 1 97 ? 21.443 0.114 -8.395 1.00 82.50 97 GLU A C 1
ATOM 789 O O . GLU A 1 97 ? 20.967 -0.906 -8.909 1.00 82.50 97 GLU A O 1
ATOM 794 N N . ASP A 1 98 ? 21.205 1.332 -8.885 1.00 84.19 98 ASP A N 1
ATOM 795 C CA . ASP A 1 98 ? 20.413 1.602 -10.084 1.00 84.19 98 ASP A CA 1
ATOM 796 C C . ASP A 1 98 ? 21.264 2.262 -11.182 1.00 84.19 98 ASP A C 1
ATOM 798 O O . ASP A 1 98 ? 21.953 3.256 -10.956 1.00 84.19 98 ASP A O 1
ATOM 802 N N . ASP A 1 99 ? 21.192 1.737 -12.409 1.00 80.00 99 ASP A N 1
ATOM 803 C CA . ASP A 1 99 ? 21.973 2.251 -13.547 1.00 80.00 99 ASP A CA 1
ATOM 804 C C . ASP A 1 99 ? 21.563 3.672 -13.987 1.00 80.00 99 ASP A C 1
ATOM 806 O O . ASP A 1 99 ? 22.311 4.336 -14.710 1.00 80.00 99 ASP A O 1
ATOM 810 N N . VAL A 1 100 ? 20.354 4.121 -13.630 1.00 84.94 100 VAL A N 1
ATOM 811 C CA . VAL A 1 100 ? 19.781 5.410 -14.046 1.00 84.94 100 VAL A CA 1
ATOM 812 C C . VAL A 1 100 ? 19.954 6.458 -12.953 1.00 84.94 100 VAL A C 1
ATOM 814 O O . VAL A 1 100 ? 20.360 7.583 -13.248 1.00 84.94 100 VAL A O 1
ATOM 817 N N . TYR A 1 101 ? 19.643 6.101 -11.707 1.00 86.88 101 TYR A N 1
ATOM 818 C CA . TYR A 1 101 ? 19.622 7.030 -10.575 1.00 86.88 101 TYR A CA 1
ATOM 819 C C . TYR A 1 101 ? 20.831 6.899 -9.636 1.00 86.88 101 TYR A C 1
ATOM 821 O O . TYR A 1 101 ? 20.981 7.722 -8.735 1.00 86.88 101 TYR A O 1
ATOM 829 N N . GLY A 1 102 ? 21.717 5.926 -9.865 1.00 89.31 102 GLY A N 1
ATOM 830 C CA . GLY A 1 102 ? 22.824 5.606 -8.966 1.00 89.31 102 GLY A CA 1
ATOM 831 C C . GLY A 1 102 ? 22.355 4.811 -7.748 1.00 89.31 102 GLY A C 1
ATOM 832 O O . GLY A 1 102 ? 21.364 4.086 -7.804 1.00 89.31 102 GLY A O 1
ATOM 833 N N . ASP A 1 103 ? 23.069 4.944 -6.635 1.00 90.19 103 ASP A N 1
ATOM 834 C CA . ASP A 1 103 ? 22.727 4.241 -5.401 1.00 90.19 103 ASP A CA 1
ATOM 835 C C . ASP A 1 103 ? 21.477 4.859 -4.758 1.00 90.19 103 ASP A C 1
ATOM 837 O O . ASP A 1 103 ? 21.500 5.989 -4.261 1.00 90.19 103 ASP A O 1
ATOM 841 N N . ILE A 1 104 ? 20.379 4.102 -4.743 1.00 90.69 104 ILE A N 1
ATOM 842 C CA . ILE A 1 104 ? 19.138 4.469 -4.059 1.00 90.69 104 ILE A CA 1
ATOM 843 C C . ILE A 1 104 ? 19.163 3.854 -2.659 1.00 90.69 104 ILE A C 1
ATOM 845 O O . ILE A 1 104 ? 19.097 2.634 -2.501 1.00 90.69 104 ILE A O 1
ATOM 849 N N . THR A 1 105 ? 19.214 4.698 -1.631 1.00 92.75 105 THR A N 1
ATOM 850 C CA . THR A 1 105 ? 19.097 4.260 -0.235 1.00 92.75 105 THR A CA 1
ATOM 851 C C . THR A 1 105 ? 17.632 4.215 0.181 1.00 92.75 105 THR A C 1
ATOM 853 O O . THR A 1 105 ? 16.914 5.205 0.055 1.00 92.75 105 THR A O 1
ATOM 856 N N . ILE A 1 106 ? 17.204 3.073 0.711 1.00 92.44 106 ILE A N 1
ATOM 857 C CA . ILE A 1 106 ? 15.904 2.879 1.349 1.00 92.44 106 ILE A CA 1
ATOM 858 C C . ILE A 1 106 ? 16.159 2.621 2.834 1.00 92.44 106 ILE A C 1
ATOM 860 O O . ILE A 1 106 ? 16.677 1.569 3.205 1.00 92.44 106 ILE A O 1
ATOM 864 N N . ASP A 1 107 ? 15.820 3.588 3.675 1.00 90.69 107 ASP A N 1
ATOM 865 C CA . ASP A 1 107 ? 16.000 3.559 5.131 1.00 90.69 107 ASP A CA 1
ATOM 866 C C . ASP A 1 107 ? 14.680 3.705 5.903 1.00 90.69 107 ASP A C 1
ATOM 868 O O . ASP A 1 107 ? 14.637 3.445 7.107 1.00 90.69 107 ASP A O 1
ATOM 872 N N . ASP A 1 108 ? 13.594 4.061 5.213 1.00 92.75 108 ASP A N 1
ATOM 873 C CA . ASP A 1 108 ? 12.260 4.078 5.795 1.00 92.75 108 ASP A CA 1
ATOM 874 C C . ASP A 1 108 ? 11.789 2.641 6.130 1.00 92.75 108 ASP A C 1
ATOM 876 O O . ASP A 1 108 ? 11.719 1.788 5.231 1.00 92.75 108 ASP A O 1
ATOM 880 N N . PRO A 1 109 ? 11.437 2.342 7.398 1.00 92.56 109 PRO A N 1
ATOM 881 C CA . PRO A 1 109 ? 11.060 0.993 7.818 1.00 92.56 109 PRO A CA 1
ATOM 882 C C . PRO A 1 109 ? 9.825 0.439 7.102 1.00 92.56 109 PRO A C 1
ATOM 884 O O . PRO A 1 109 ? 9.757 -0.764 6.832 1.00 92.56 109 PRO A O 1
ATOM 887 N N . LEU A 1 110 ? 8.842 1.291 6.794 1.00 95.00 110 LEU A N 1
ATOM 888 C CA . LEU A 1 110 ? 7.636 0.892 6.074 1.00 95.00 110 LEU A CA 1
ATOM 889 C C . LEU A 1 110 ? 7.978 0.520 4.631 1.00 95.00 110 LEU A C 1
ATOM 891 O O . LEU A 1 110 ? 7.579 -0.549 4.163 1.00 95.00 110 LEU A O 1
ATOM 895 N N . ILE A 1 111 ? 8.774 1.346 3.951 1.00 96.62 111 ILE A N 1
ATOM 896 C CA . ILE A 1 111 ? 9.200 1.068 2.576 1.00 96.62 111 ILE A CA 1
ATOM 897 C C . ILE A 1 111 ? 10.053 -0.201 2.513 1.00 96.62 111 ILE A C 1
ATOM 899 O O . ILE A 1 111 ? 9.800 -1.067 1.671 1.00 96.62 111 ILE A O 1
ATOM 903 N N . LEU A 1 112 ? 11.013 -0.366 3.428 1.00 94.19 112 LEU A N 1
ATOM 904 C CA . LEU A 1 112 ? 11.812 -1.589 3.538 1.00 94.19 112 LEU A CA 1
ATOM 905 C C . LEU A 1 112 ? 10.926 -2.822 3.684 1.00 94.19 112 LEU A C 1
ATOM 907 O O . LEU A 1 112 ? 11.119 -3.817 2.977 1.00 94.19 112 LEU A O 1
ATOM 911 N N . LYS A 1 113 ? 9.920 -2.746 4.561 1.00 94.75 113 LYS A N 1
ATOM 912 C CA . LYS A 1 113 ? 9.011 -3.863 4.788 1.00 94.75 113 LYS A CA 1
ATOM 913 C C . LYS A 1 113 ? 8.182 -4.184 3.549 1.00 94.75 113 LYS 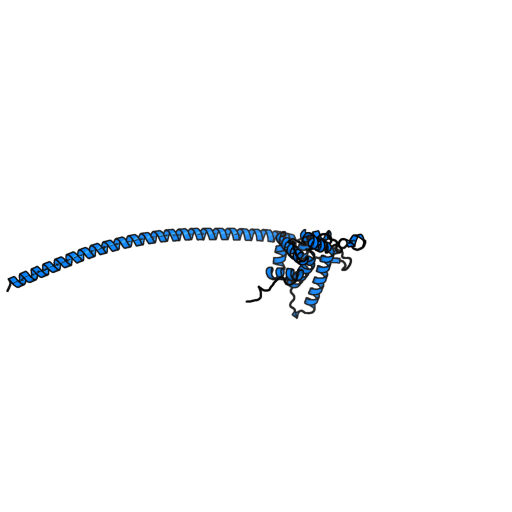A C 1
ATOM 915 O O . LYS A 1 113 ? 8.090 -5.360 3.200 1.00 94.75 113 LYS A O 1
ATOM 920 N N . ILE A 1 114 ? 7.643 -3.173 2.861 1.00 97.06 114 ILE A N 1
ATOM 921 C CA . ILE A 1 114 ? 6.912 -3.342 1.594 1.00 97.06 114 ILE A CA 1
ATOM 922 C C . ILE A 1 114 ? 7.803 -4.028 0.555 1.00 97.06 114 ILE A C 1
ATOM 924 O O . ILE A 1 114 ? 7.397 -5.036 -0.031 1.00 97.06 114 ILE A O 1
ATOM 928 N N . VAL A 1 115 ? 9.036 -3.542 0.370 1.00 95.19 115 VAL A N 1
ATOM 929 C CA . VAL A 1 115 ? 9.984 -4.101 -0.604 1.00 95.19 115 VAL A CA 1
ATOM 930 C C . VAL A 1 115 ? 10.291 -5.568 -0.304 1.00 95.19 115 VAL A C 1
ATOM 932 O O . VAL A 1 115 ? 10.455 -6.352 -1.235 1.00 95.19 115 VAL A O 1
ATOM 935 N N . GLN A 1 116 ? 10.341 -5.974 0.964 1.00 93.25 116 GLN A N 1
ATOM 936 C CA . GLN A 1 116 ? 10.634 -7.353 1.373 1.00 93.25 116 GLN A CA 1
ATOM 937 C C . GLN A 1 116 ? 9.458 -8.334 1.211 1.00 93.25 116 GLN A C 1
ATOM 939 O O . GLN A 1 116 ? 9.672 -9.545 1.294 1.00 93.25 116 GLN A O 1
ATOM 944 N N . THR A 1 117 ? 8.232 -7.858 0.974 1.00 96.31 117 THR A N 1
ATOM 945 C CA . THR A 1 117 ? 7.060 -8.737 0.811 1.00 96.31 117 THR A CA 1
ATOM 946 C C . THR A 1 117 ? 7.153 -9.609 -0.441 1.00 96.31 117 THR A C 1
ATOM 948 O O . THR A 1 117 ? 7.716 -9.207 -1.463 1.00 96.31 117 THR A O 1
ATOM 951 N N . CYS A 1 118 ? 6.549 -10.802 -0.419 1.00 96.75 118 CYS A N 1
ATOM 952 C CA . CYS A 1 118 ? 6.526 -11.667 -1.603 1.00 96.75 118 CYS A CA 1
ATOM 953 C C . CYS A 1 118 ? 5.753 -11.023 -2.770 1.00 96.75 118 CYS A C 1
ATOM 955 O O . CYS A 1 118 ? 6.152 -11.165 -3.930 1.00 96.75 118 CYS A O 1
ATOM 957 N N . GLN A 1 119 ? 4.706 -10.249 -2.465 1.00 98.12 119 GLN A N 1
ATOM 958 C CA . GLN A 1 119 ? 3.886 -9.525 -3.435 1.00 98.12 119 GLN A CA 1
ATOM 959 C C . GLN A 1 119 ? 4.707 -8.501 -4.230 1.00 98.12 119 GLN A C 1
ATOM 961 O O . GLN A 1 119 ? 4.501 -8.383 -5.442 1.00 98.12 119 GLN A O 1
ATOM 966 N N . PHE A 1 120 ? 5.654 -7.808 -3.582 1.00 96.94 120 PHE A N 1
ATOM 967 C CA . PHE A 1 120 ? 6.581 -6.891 -4.248 1.00 96.94 120 PHE A CA 1
ATOM 968 C C . PHE A 1 120 ? 7.753 -7.631 -4.908 1.00 96.94 120 PHE A C 1
ATOM 970 O O . PHE A 1 120 ? 8.071 -7.396 -6.075 1.00 96.94 120 PHE A O 1
ATOM 977 N N . GLN A 1 121 ? 8.367 -8.585 -4.200 1.00 94.38 121 GLN A N 1
ATOM 978 C CA . GLN A 1 121 ? 9.536 -9.335 -4.674 1.00 94.38 121 GLN A CA 1
ATOM 979 C C . GLN A 1 121 ? 9.279 -10.102 -5.975 1.00 94.38 121 GLN A C 1
ATOM 981 O O . GLN A 1 121 ? 10.193 -10.231 -6.790 1.00 94.38 121 GLN A O 1
ATOM 986 N N . ARG A 1 122 ? 8.040 -10.535 -6.239 1.00 95.56 122 ARG A N 1
ATOM 987 C CA . ARG A 1 122 ? 7.688 -11.195 -7.507 1.00 95.56 122 ARG A CA 1
ATOM 988 C C . ARG A 1 122 ? 7.984 -10.338 -8.747 1.00 95.56 122 ARG A C 1
ATOM 990 O O . ARG A 1 122 ? 8.163 -10.872 -9.838 1.00 95.56 122 ARG A O 1
ATOM 997 N N . LEU A 1 123 ? 8.030 -9.006 -8.610 1.00 90.94 123 LEU A N 1
ATOM 998 C CA . LEU A 1 123 ? 8.301 -8.097 -9.726 1.00 90.94 123 LEU A CA 1
ATOM 999 C C . LEU A 1 123 ? 9.720 -8.271 -10.300 1.00 90.94 123 LEU A C 1
ATOM 1001 O O . LEU A 1 123 ? 9.961 -7.830 -11.425 1.00 90.94 123 LEU A O 1
ATOM 1005 N N . LYS A 1 124 ? 10.636 -8.940 -9.578 1.00 86.94 124 LYS A N 1
ATOM 1006 C CA . LYS A 1 124 ? 11.979 -9.317 -10.066 1.00 86.94 124 LYS A CA 1
ATOM 1007 C C . LYS A 1 124 ? 11.918 -10.186 -11.320 1.00 86.94 124 LYS A C 1
ATOM 1009 O O . LYS A 1 124 ? 12.732 -10.028 -12.234 1.00 86.94 124 LYS A O 1
ATOM 1014 N N . ASP A 1 125 ? 10.919 -11.059 -11.384 1.00 86.19 125 ASP A N 1
ATOM 1015 C CA . ASP A 1 125 ? 10.776 -12.044 -12.455 1.00 86.19 125 ASP A CA 1
ATOM 1016 C C . ASP A 1 125 ? 9.967 -11.510 -13.646 1.00 86.19 125 ASP A C 1
ATOM 1018 O O . ASP A 1 125 ? 9.894 -12.140 -14.703 1.00 86.19 125 ASP A O 1
ATOM 1022 N N . ILE A 1 126 ? 9.401 -10.305 -13.526 1.00 85.25 126 ILE A N 1
ATOM 1023 C CA . ILE A 1 126 ? 8.597 -9.678 -14.575 1.00 85.25 126 ILE A CA 1
ATOM 1024 C C . ILE A 1 126 ? 9.452 -8.675 -15.347 1.00 85.25 126 ILE A C 1
ATOM 1026 O O . ILE A 1 126 ? 9.807 -7.612 -14.844 1.00 85.25 126 ILE A O 1
ATOM 1030 N N . LYS A 1 127 ? 9.766 -8.993 -16.605 1.00 83.50 127 LYS A N 1
ATOM 1031 C CA . LYS A 1 127 ? 10.555 -8.115 -17.485 1.00 83.50 127 LYS A CA 1
ATOM 1032 C C . LYS A 1 127 ? 9.750 -6.900 -17.935 1.00 83.50 127 LYS A C 1
ATOM 1034 O O . LYS A 1 127 ? 8.623 -7.058 -18.414 1.00 83.50 127 LYS A O 1
ATOM 1039 N N . GLN A 1 128 ? 10.349 -5.709 -17.853 1.00 77.56 128 GLN A N 1
ATOM 1040 C CA . GLN A 1 128 ? 9.701 -4.434 -18.183 1.00 77.56 128 GLN A CA 1
ATOM 1041 C C . GLN A 1 128 ? 9.116 -4.436 -19.605 1.00 77.56 128 GLN A C 1
ATOM 1043 O O . GLN A 1 128 ? 7.944 -4.097 -19.786 1.00 77.56 128 GLN A O 1
ATOM 1048 N N . LEU A 1 129 ? 9.905 -4.887 -20.591 1.00 76.00 129 LEU A N 1
ATOM 1049 C CA . LEU A 1 129 ? 9.527 -4.935 -22.014 1.00 76.00 129 LEU A CA 1
ATOM 1050 C C . LEU A 1 129 ? 8.849 -6.246 -22.458 1.00 76.00 129 LEU A C 1
ATOM 1052 O O . LEU A 1 129 ? 8.550 -6.419 -23.640 1.00 76.00 129 LEU A O 1
ATOM 1056 N N . GLY A 1 130 ? 8.608 -7.188 -21.543 1.00 73.88 130 GLY A N 1
ATOM 1057 C CA . GLY A 1 130 ? 7.996 -8.475 -21.877 1.00 73.88 130 GLY A CA 1
ATOM 1058 C C . GLY A 1 130 ? 8.756 -9.252 -22.962 1.00 73.88 130 GLY A C 1
ATOM 1059 O O . GLY A 1 130 ? 9.972 -9.399 -22.879 1.00 73.88 130 GLY A O 1
ATOM 1060 N N . TYR A 1 131 ? 8.044 -9.770 -23.971 1.00 65.94 131 TYR A N 1
ATOM 1061 C CA . TYR A 1 131 ? 8.614 -10.640 -25.016 1.00 65.94 131 TYR A C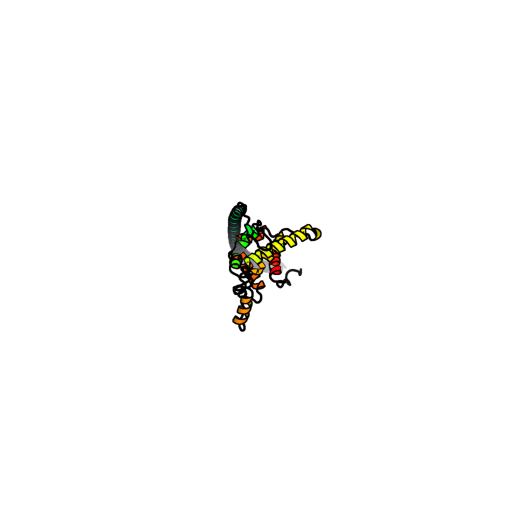A 1
ATOM 1062 C C . TYR A 1 131 ? 9.682 -9.952 -25.889 1.00 65.94 131 TYR A C 1
ATOM 1064 O O . TYR A 1 131 ? 10.605 -10.608 -26.370 1.00 65.94 131 TYR A O 1
ATOM 1072 N N . ILE A 1 132 ? 9.616 -8.622 -26.033 1.00 62.03 132 ILE A N 1
ATOM 1073 C CA . ILE A 1 132 ? 10.555 -7.834 -26.854 1.00 62.03 132 ILE A CA 1
ATOM 1074 C C . ILE A 1 132 ? 12.003 -7.967 -26.342 1.00 62.03 132 ILE A C 1
ATOM 1076 O O . ILE A 1 132 ? 12.951 -7.839 -27.119 1.00 62.03 132 ILE A O 1
ATOM 1080 N N . TYR A 1 133 ? 12.182 -8.321 -25.064 1.00 58.56 133 TYR A N 1
ATOM 1081 C CA . TYR A 1 133 ? 13.485 -8.565 -24.448 1.00 58.56 133 TYR A CA 1
ATOM 1082 C C . TYR A 1 133 ? 14.356 -9.586 -25.202 1.00 58.56 133 TYR A C 1
ATOM 1084 O O . TYR A 1 133 ? 15.569 -9.400 -25.267 1.00 58.56 133 TYR A O 1
ATOM 1092 N N . GLN A 1 134 ? 13.774 -10.619 -25.831 1.00 58.97 134 GLN A N 1
ATOM 1093 C CA . GLN A 1 134 ? 14.564 -11.639 -26.546 1.00 58.97 134 GLN A CA 1
ATOM 1094 C C . GLN A 1 134 ? 15.425 -11.055 -27.679 1.00 58.97 134 GLN A C 1
ATOM 1096 O O . GLN A 1 134 ? 16.474 -11.608 -27.998 1.00 58.97 134 GLN A O 1
ATOM 1101 N N . ASN A 1 135 ? 15.021 -9.911 -28.237 1.00 60.34 135 ASN A N 1
ATOM 1102 C CA . ASN A 1 135 ? 15.723 -9.244 -29.332 1.00 60.34 135 ASN A CA 1
ATOM 1103 C C . ASN A 1 135 ? 16.575 -8.049 -28.865 1.00 60.34 135 ASN A C 1
ATOM 1105 O O . ASN A 1 135 ? 17.274 -7.440 -29.673 1.00 60.34 135 ASN A O 1
ATOM 1109 N N . MET A 1 136 ? 16.536 -7.703 -27.572 1.00 57.84 136 MET A N 1
ATOM 1110 C CA . MET A 1 136 ? 17.267 -6.576 -26.987 1.00 57.84 136 MET A CA 1
ATOM 1111 C C . MET A 1 136 ? 18.067 -7.032 -25.764 1.00 57.84 136 MET A C 1
ATOM 1113 O O . MET A 1 136 ? 17.641 -6.864 -24.624 1.00 57.84 136 MET A O 1
ATOM 1117 N N . GLN A 1 137 ? 19.277 -7.550 -26.009 1.00 50.25 137 GLN A N 1
ATOM 1118 C CA . GLN A 1 137 ? 20.200 -8.076 -24.985 1.00 50.25 137 GLN A CA 1
ATOM 1119 C C . GLN A 1 137 ? 20.530 -7.093 -23.839 1.00 50.25 137 GLN A C 1
ATOM 1121 O O . GLN A 1 137 ? 21.010 -7.524 -22.797 1.00 50.25 137 GLN A O 1
ATOM 1126 N N . LYS A 1 138 ? 20.261 -5.789 -24.004 1.00 51.66 138 LYS A N 1
ATOM 1127 C CA . LYS A 1 138 ? 20.470 -4.742 -22.984 1.00 51.66 138 LYS A CA 1
ATOM 1128 C C . LYS A 1 138 ? 19.219 -4.369 -22.172 1.00 51.66 138 LYS A C 1
ATOM 1130 O O . LYS A 1 138 ? 19.287 -3.451 -21.368 1.00 51.66 138 LYS A O 1
ATOM 1135 N N . SER A 1 139 ? 18.074 -5.026 -22.372 1.00 55.66 139 SER A N 1
ATOM 1136 C CA . SER A 1 139 ? 16.819 -4.676 -21.681 1.00 55.66 139 SER A CA 1
ATOM 1137 C C . SER A 1 139 ? 16.453 -5.667 -20.567 1.00 55.66 139 SER A C 1
ATOM 1139 O O . SER A 1 139 ? 15.330 -6.154 -20.469 1.00 55.66 139 SER A O 1
ATOM 1141 N N . THR A 1 140 ? 17.421 -6.005 -19.718 1.00 62.34 140 THR A N 1
ATOM 1142 C CA . THR A 1 140 ? 17.252 -6.959 -18.606 1.00 62.34 140 THR A CA 1
ATOM 1143 C C . THR A 1 140 ? 16.372 -6.434 -17.468 1.00 62.34 140 THR A C 1
ATOM 1145 O O . THR A 1 140 ? 16.020 -7.224 -16.582 1.00 62.34 140 THR A O 1
ATOM 1148 N N . TYR A 1 141 ? 15.996 -5.148 -17.508 1.00 77.88 141 TYR A N 1
ATOM 1149 C CA . TYR A 1 141 ? 15.283 -4.455 -16.442 1.00 77.88 141 TYR A CA 1
ATOM 1150 C C . TYR A 1 141 ? 13.967 -5.142 -16.065 1.00 77.88 141 TYR A C 1
ATOM 1152 O O . TYR A 1 141 ? 13.099 -5.419 -16.905 1.00 77.88 141 TYR A O 1
ATOM 1160 N N . SER A 1 142 ? 13.823 -5.420 -14.773 1.00 83.69 142 SER A N 1
ATOM 1161 C CA . SER A 1 142 ? 12.584 -5.952 -14.206 1.00 83.69 142 SER A CA 1
ATOM 1162 C C . SER A 1 142 ? 11.651 -4.832 -13.747 1.00 83.69 142 SER A C 1
ATOM 1164 O O . SER A 1 142 ? 12.074 -3.697 -13.510 1.00 83.69 142 SER A O 1
ATOM 1166 N N . ARG A 1 143 ? 10.368 -5.164 -13.574 1.00 89.56 143 ARG A N 1
ATOM 1167 C CA . ARG A 1 143 ? 9.371 -4.262 -12.985 1.00 89.56 143 ARG A CA 1
ATOM 1168 C C . ARG A 1 143 ? 9.753 -3.854 -11.562 1.00 89.56 143 ARG A C 1
ATOM 1170 O O . ARG A 1 143 ? 9.379 -2.760 -11.155 1.00 89.56 143 ARG A O 1
ATOM 1177 N N . LEU A 1 144 ? 10.511 -4.680 -10.827 1.00 91.81 144 LEU A N 1
ATOM 1178 C CA . LEU A 1 144 ? 10.995 -4.318 -9.491 1.00 91.81 144 LEU A CA 1
ATOM 1179 C C . LEU A 1 144 ? 11.925 -3.104 -9.551 1.00 91.81 144 LEU A C 1
ATOM 1181 O O . LEU A 1 144 ? 11.693 -2.136 -8.837 1.00 91.81 144 LEU A O 1
ATOM 1185 N N . GLN A 1 145 ? 12.932 -3.136 -10.427 1.00 88.06 145 GLN A N 1
ATOM 1186 C CA . GLN A 1 145 ? 13.911 -2.044 -10.533 1.00 88.06 145 GLN A CA 1
ATOM 1187 C C . GLN A 1 145 ? 13.212 -0.752 -10.959 1.00 88.06 145 GLN A C 1
ATOM 1189 O O . GLN A 1 145 ? 13.375 0.287 -10.330 1.00 88.06 145 GLN A O 1
ATOM 1194 N N . HIS A 1 146 ? 12.320 -0.850 -11.951 1.00 90.12 146 HIS A N 1
ATOM 1195 C CA . HIS A 1 146 ? 11.497 0.281 -12.363 1.00 90.12 146 HIS A CA 1
ATOM 1196 C C . HIS A 1 146 ? 10.651 0.846 -11.209 1.00 90.12 146 HIS A C 1
ATOM 1198 O O . HIS A 1 146 ? 10.566 2.059 -11.061 1.00 90.12 146 HIS A O 1
ATOM 1204 N N . SER A 1 147 ? 10.063 -0.009 -10.370 1.00 95.88 147 SER A N 1
ATOM 1205 C CA . SER A 1 147 ? 9.239 0.428 -9.233 1.00 95.88 147 SER A CA 1
ATOM 1206 C C . SER A 1 147 ? 10.057 1.127 -8.145 1.00 95.88 147 SER A C 1
ATOM 1208 O O . SER A 1 147 ? 9.599 2.126 -7.600 1.00 95.88 147 SER A O 1
ATOM 1210 N N . ILE A 1 148 ? 11.280 0.659 -7.870 1.00 94.56 148 ILE A N 1
ATOM 1211 C CA . ILE A 1 148 ? 12.204 1.333 -6.942 1.00 94.56 148 ILE A CA 1
ATOM 1212 C C . ILE A 1 148 ? 12.635 2.699 -7.500 1.00 94.56 148 ILE A C 1
ATOM 1214 O O . ILE A 1 148 ? 12.626 3.688 -6.769 1.00 94.56 148 ILE A O 1
ATOM 1218 N N . GLY A 1 149 ? 12.924 2.791 -8.801 1.00 93.94 149 GLY A N 1
ATOM 1219 C CA . GLY A 1 149 ? 13.218 4.072 -9.450 1.00 93.94 149 GLY A CA 1
ATOM 1220 C C . GLY A 1 149 ? 12.041 5.057 -9.400 1.00 93.94 149 GLY A C 1
ATOM 1221 O O . GLY A 1 149 ? 12.236 6.240 -9.130 1.00 93.94 149 GLY A O 1
ATOM 1222 N N . MET A 1 150 ? 10.806 4.574 -9.595 1.00 96.25 150 MET A N 1
ATOM 1223 C CA . MET A 1 150 ? 9.589 5.390 -9.468 1.00 96.25 150 MET A CA 1
ATOM 1224 C C . MET A 1 150 ? 9.389 5.898 -8.036 1.00 96.25 150 MET A C 1
ATOM 1226 O O . MET A 1 150 ? 9.104 7.079 -7.854 1.00 96.25 150 MET A O 1
ATOM 1230 N N . TYR A 1 151 ? 9.577 5.033 -7.035 1.00 97.25 151 TYR A N 1
ATOM 1231 C CA . TYR A 1 151 ? 9.582 5.405 -5.617 1.00 97.25 151 TYR A CA 1
ATOM 1232 C C . TYR A 1 151 ? 10.563 6.547 -5.329 1.00 97.25 151 TYR A C 1
ATOM 1234 O O . TYR A 1 151 ? 10.183 7.555 -4.729 1.00 97.25 151 TYR A O 1
ATOM 1242 N N . TYR A 1 152 ? 11.806 6.397 -5.791 1.00 96.75 152 TYR A N 1
ATOM 1243 C CA . TYR A 1 152 ? 12.863 7.374 -5.563 1.00 96.75 152 TYR A CA 1
ATOM 1244 C C . TYR A 1 152 ? 12.511 8.722 -6.197 1.00 96.75 152 TYR A C 1
ATOM 1246 O O . TYR A 1 152 ? 12.462 9.741 -5.509 1.00 96.75 152 TYR A O 1
ATOM 1254 N N . LEU A 1 153 ? 12.175 8.721 -7.490 1.00 97.31 153 LEU A N 1
ATOM 1255 C CA . LEU A 1 153 ? 11.874 9.948 -8.222 1.00 97.31 153 LEU A CA 1
ATOM 1256 C C . LEU A 1 153 ? 10.638 10.672 -7.670 1.00 97.31 153 LEU A C 1
ATOM 1258 O O . LEU A 1 153 ? 10.651 11.897 -7.547 1.00 97.31 153 LEU A O 1
ATOM 1262 N N . ALA A 1 154 ? 9.578 9.931 -7.339 1.00 97.69 154 ALA A N 1
ATOM 1263 C CA . ALA A 1 154 ? 8.361 10.506 -6.777 1.00 97.69 154 ALA A CA 1
ATOM 1264 C C . ALA A 1 154 ? 8.620 11.122 -5.393 1.00 97.69 154 ALA A C 1
ATOM 1266 O O . ALA A 1 154 ? 8.174 12.238 -5.128 1.00 97.69 154 ALA A O 1
ATOM 1267 N N . GLY A 1 155 ? 9.400 10.439 -4.548 1.00 97.38 155 GLY A N 1
ATOM 1268 C CA . GLY A 1 155 ? 9.814 10.955 -3.246 1.00 97.38 155 GLY A CA 1
ATOM 1269 C C . GLY A 1 155 ? 10.635 12.237 -3.352 1.00 97.38 155 GLY A C 1
ATOM 1270 O O . GLY A 1 155 ? 10.298 13.232 -2.712 1.00 97.38 155 GLY A O 1
ATOM 1271 N N . GLU A 1 156 ? 11.666 12.249 -4.201 1.00 97.06 156 GLU A N 1
ATOM 1272 C CA . GLU A 1 156 ? 12.485 13.445 -4.438 1.00 97.06 156 GLU A CA 1
ATOM 1273 C C . GLU A 1 156 ? 11.641 14.616 -4.952 1.00 97.06 156 GLU A C 1
ATOM 1275 O O . GLU A 1 156 ? 11.803 15.753 -4.508 1.00 97.06 156 GLU A O 1
ATOM 1280 N N . TYR A 1 157 ? 10.695 14.345 -5.853 1.00 97.69 157 TYR A N 1
ATOM 1281 C CA . TYR A 1 157 ? 9.817 15.373 -6.395 1.00 97.69 157 TYR A CA 1
ATOM 1282 C C . TYR A 1 157 ? 8.928 16.012 -5.319 1.00 97.69 157 TYR A C 1
ATOM 1284 O O . TYR A 1 157 ? 8.908 17.239 -5.194 1.00 97.69 157 TYR A O 1
ATOM 1292 N N . VAL A 1 158 ? 8.224 15.209 -4.514 1.00 97.81 158 VAL A N 1
ATOM 1293 C CA . VAL A 1 158 ? 7.320 15.739 -3.480 1.00 97.81 158 VAL A CA 1
ATOM 1294 C C . VAL A 1 158 ? 8.097 16.433 -2.364 1.00 97.81 158 VAL A C 1
ATOM 1296 O O . VAL A 1 158 ? 7.696 17.515 -1.941 1.00 97.81 158 VAL A O 1
ATOM 1299 N N . LYS A 1 159 ? 9.257 15.904 -1.954 1.00 97.25 159 LYS A N 1
ATOM 1300 C CA . LYS A 1 159 ? 10.139 16.575 -0.982 1.00 97.25 159 LYS A CA 1
ATOM 1301 C C . LYS A 1 159 ? 10.612 17.940 -1.485 1.00 97.25 159 LYS A C 1
ATOM 1303 O O . LYS A 1 159 ? 10.653 18.904 -0.723 1.00 97.25 159 LYS A O 1
ATOM 1308 N N . GLN A 1 160 ? 10.925 18.066 -2.776 1.00 97.88 160 GLN A N 1
ATOM 1309 C CA . GLN A 1 160 ? 11.271 19.363 -3.367 1.00 97.88 160 GLN A CA 1
ATOM 1310 C C . GLN A 1 160 ? 10.089 20.339 -3.356 1.00 97.88 160 GLN A C 1
ATOM 1312 O O . GLN A 1 160 ? 10.298 21.526 -3.107 1.00 97.88 160 GLN A O 1
ATOM 1317 N N . LEU A 1 161 ? 8.860 19.870 -3.598 1.00 97.69 161 LEU A N 1
ATOM 1318 C CA . LEU A 1 161 ? 7.661 20.707 -3.476 1.00 97.69 161 LEU A CA 1
ATOM 1319 C C . LEU A 1 161 ? 7.439 21.155 -2.029 1.00 97.69 161 LEU A C 1
ATOM 1321 O O . LEU A 1 161 ? 7.278 22.349 -1.793 1.00 97.69 161 LEU A O 1
ATOM 1325 N N . GLN A 1 162 ? 7.523 20.230 -1.072 1.00 97.50 162 GLN A N 1
ATOM 1326 C CA . GLN A 1 162 ? 7.400 20.505 0.361 1.00 97.50 162 GLN A CA 1
ATOM 1327 C C . GLN A 1 162 ? 8.393 21.587 0.815 1.00 97.50 162 GLN A C 1
ATOM 1329 O O . GLN A 1 162 ? 8.019 22.532 1.506 1.00 97.50 162 GLN A O 1
ATOM 1334 N N . GLN A 1 163 ? 9.654 21.494 0.379 1.00 97.31 163 GLN A N 1
ATOM 1335 C CA . GLN A 1 163 ? 10.700 22.457 0.738 1.00 97.31 163 GLN A CA 1
ATOM 1336 C C . GLN A 1 163 ? 10.528 23.824 0.065 1.00 97.31 163 GLN A C 1
ATOM 1338 O O . GLN A 1 163 ? 10.827 24.855 0.669 1.00 97.31 163 GLN A O 1
ATOM 1343 N N . ARG A 1 164 ? 10.103 23.850 -1.204 1.00 97.94 164 ARG A N 1
ATOM 1344 C CA . ARG A 1 164 ? 10.023 25.086 -2.003 1.00 97.94 164 ARG A CA 1
ATOM 1345 C C . ARG A 1 164 ? 8.710 25.834 -1.831 1.00 97.94 164 ARG A C 1
ATOM 1347 O O . ARG A 1 164 ? 8.683 27.032 -2.100 1.00 97.94 164 ARG A O 1
ATOM 1354 N N . GLN A 1 165 ? 7.656 25.139 -1.417 1.00 97.44 165 GLN A N 1
ATOM 1355 C CA . GLN A 1 165 ? 6.311 25.681 -1.254 1.00 97.44 165 GLN A CA 1
ATOM 1356 C C . GLN A 1 165 ? 5.715 25.270 0.102 1.00 97.44 165 GLN A C 1
ATOM 1358 O O . GLN A 1 165 ? 4.764 24.483 0.146 1.00 97.44 165 GLN A O 1
ATOM 1363 N N . PRO A 1 166 ? 6.254 25.783 1.228 1.00 96.25 166 PRO A N 1
ATOM 1364 C CA . PRO A 1 166 ? 5.771 25.427 2.563 1.00 96.25 166 PRO A CA 1
ATOM 1365 C C . PRO A 1 166 ? 4.282 25.734 2.773 1.00 96.25 166 PRO A C 1
ATOM 1367 O O . PRO A 1 166 ? 3.632 25.098 3.597 1.00 96.25 166 PRO A O 1
ATOM 1370 N N . GLU A 1 167 ? 3.719 26.678 2.013 1.00 97.19 167 GLU A N 1
ATOM 1371 C CA . GLU A 1 167 ? 2.298 27.026 2.042 1.00 97.19 167 GLU A CA 1
ATOM 1372 C C . GLU A 1 167 ? 1.362 25.883 1.619 1.00 97.19 167 GLU A C 1
ATOM 1374 O O . GLU A 1 167 ? 0.173 25.931 1.935 1.00 97.19 167 GLU A O 1
ATOM 1379 N N . LEU A 1 168 ? 1.884 24.861 0.929 1.00 96.50 168 LEU A N 1
ATOM 1380 C CA . LEU A 1 168 ? 1.125 23.663 0.566 1.00 96.50 168 LEU A CA 1
ATOM 1381 C C . LEU A 1 168 ? 0.893 22.726 1.759 1.00 96.50 168 LEU A C 1
ATOM 1383 O O . LEU A 1 168 ? 0.040 21.852 1.659 1.00 96.50 168 LEU A O 1
ATOM 1387 N N . ASN A 1 169 ? 1.608 22.916 2.876 1.00 96.69 169 ASN A N 1
ATOM 1388 C CA . ASN A 1 169 ? 1.504 22.106 4.096 1.00 96.69 169 ASN A CA 1
ATOM 1389 C C . ASN A 1 169 ? 1.641 20.587 3.859 1.00 96.69 169 ASN A C 1
ATOM 1391 O O . ASN A 1 169 ? 0.981 19.808 4.536 1.00 96.69 169 ASN A O 1
ATOM 1395 N N . ILE A 1 170 ? 2.498 20.180 2.915 1.00 97.56 170 ILE A N 1
ATOM 1396 C CA . ILE A 1 170 ? 2.770 18.766 2.612 1.00 97.56 170 ILE A CA 1
ATOM 1397 C C . ILE A 1 170 ? 3.401 18.099 3.845 1.00 97.56 170 ILE A C 1
ATOM 1399 O O . ILE A 1 170 ? 4.486 18.504 4.283 1.00 97.56 170 ILE A O 1
ATOM 1403 N N . THR A 1 171 ? 2.738 17.087 4.403 1.00 97.44 171 THR A N 1
ATOM 1404 C CA . THR A 1 171 ? 3.221 16.341 5.574 1.00 97.44 171 THR A CA 1
ATOM 1405 C C . THR A 1 171 ? 4.184 15.221 5.174 1.00 97.44 171 THR A C 1
ATOM 1407 O O . THR A 1 171 ? 4.322 14.871 4.001 1.00 97.44 171 THR A O 1
ATOM 1410 N N . GLU A 1 172 ? 4.874 14.628 6.152 1.00 96.44 172 GLU A N 1
ATOM 1411 C CA . GLU A 1 172 ? 5.668 13.416 5.898 1.00 96.44 172 GLU A CA 1
ATOM 1412 C C . GLU A 1 172 ? 4.774 12.227 5.497 1.00 96.44 172 GLU A C 1
ATOM 1414 O O . GLU A 1 172 ? 5.196 11.400 4.688 1.00 96.44 172 GLU A O 1
ATOM 1419 N N . SER A 1 173 ? 3.529 12.178 5.995 1.00 97.38 173 SER A N 1
ATOM 1420 C CA . SER A 1 173 ? 2.525 11.196 5.561 1.00 97.38 173 SER A CA 1
ATOM 1421 C C . SER A 1 173 ? 2.204 11.367 4.076 1.00 97.38 173 SER A C 1
ATOM 1423 O O . SER A 1 173 ? 2.249 10.392 3.331 1.00 97.38 173 SER A O 1
ATOM 1425 N N . ASP A 1 174 ? 2.002 12.602 3.598 1.00 97.94 174 ASP A N 1
ATOM 1426 C CA . ASP A 1 174 ? 1.751 12.874 2.174 1.00 97.94 174 ASP A CA 1
ATOM 1427 C C . ASP A 1 174 ? 2.905 12.387 1.281 1.00 97.94 174 ASP A C 1
ATOM 1429 O O . ASP A 1 174 ? 2.687 11.763 0.234 1.00 97.94 174 ASP A O 1
ATOM 1433 N N . VAL A 1 175 ? 4.150 12.647 1.700 1.00 98.06 175 VAL A N 1
ATOM 1434 C CA . VAL A 1 175 ? 5.356 12.172 1.002 1.00 98.06 175 VAL A CA 1
ATOM 1435 C C . VAL A 1 175 ? 5.362 10.644 0.944 1.00 98.06 175 VAL A C 1
ATOM 1437 O O . VAL A 1 175 ? 5.566 10.077 -0.136 1.00 98.06 175 VAL A O 1
ATOM 1440 N N . LEU A 1 176 ? 5.099 9.977 2.073 1.00 98.06 176 LEU A N 1
ATOM 1441 C CA . LEU A 1 176 ? 5.028 8.519 2.146 1.00 98.06 176 LEU A CA 1
ATOM 1442 C C . LEU A 1 176 ? 3.907 7.954 1.272 1.00 98.06 176 LEU A C 1
ATOM 1444 O O . LEU A 1 176 ? 4.151 7.002 0.533 1.00 98.06 176 LEU A O 1
ATOM 1448 N N . CYS A 1 177 ? 2.718 8.553 1.273 1.00 98.44 177 CYS A N 1
ATOM 1449 C CA . CYS A 1 177 ? 1.606 8.152 0.414 1.00 98.44 177 CYS A CA 1
ATOM 1450 C C . CYS A 1 177 ? 2.003 8.165 -1.066 1.00 98.44 177 CYS A C 1
ATOM 1452 O O . CYS A 1 177 ? 1.797 7.179 -1.780 1.00 98.44 177 CYS A O 1
ATOM 1454 N N . VAL A 1 178 ? 2.643 9.242 -1.530 1.00 98.50 178 VAL A N 1
ATOM 1455 C CA . VAL A 1 178 ? 3.099 9.341 -2.924 1.00 98.50 178 VAL A CA 1
ATOM 1456 C C . VAL A 1 178 ? 4.203 8.326 -3.230 1.00 98.50 178 VAL A C 1
ATOM 1458 O O . VAL A 1 178 ? 4.176 7.677 -4.281 1.00 98.50 178 VAL A O 1
ATOM 1461 N N . GLN A 1 179 ? 5.149 8.138 -2.311 1.00 98.44 179 GLN A N 1
ATOM 1462 C CA . GLN A 1 179 ? 6.211 7.144 -2.446 1.00 98.44 179 GLN A CA 1
ATOM 1463 C C . GLN A 1 179 ? 5.664 5.712 -2.521 1.00 98.44 179 GLN A C 1
ATOM 1465 O O . GLN A 1 179 ? 6.065 4.955 -3.408 1.00 98.44 179 GLN A O 1
ATOM 1470 N N . ILE A 1 180 ? 4.730 5.347 -1.638 1.00 98.62 180 ILE A N 1
ATOM 1471 C CA . ILE A 1 180 ? 4.079 4.032 -1.615 1.00 98.62 180 ILE A CA 1
ATOM 1472 C C . ILE A 1 180 ? 3.277 3.827 -2.897 1.00 98.62 180 ILE A C 1
ATOM 1474 O O . ILE A 1 180 ? 3.399 2.775 -3.520 1.00 98.62 180 ILE A O 1
ATOM 1478 N N . ALA A 1 181 ? 2.510 4.824 -3.342 1.00 98.50 181 ALA A N 1
ATOM 1479 C CA . ALA A 1 181 ? 1.758 4.730 -4.589 1.00 98.50 181 ALA A CA 1
ATOM 1480 C C . ALA A 1 181 ? 2.677 4.488 -5.798 1.00 98.50 181 ALA A C 1
ATOM 1482 O O . ALA A 1 181 ? 2.415 3.593 -6.603 1.00 98.50 181 ALA A O 1
ATOM 1483 N N . ALA A 1 182 ? 3.786 5.226 -5.903 1.00 98.19 182 ALA A N 1
ATOM 1484 C CA . ALA A 1 182 ? 4.761 5.060 -6.980 1.00 98.19 182 ALA A CA 1
ATOM 1485 C C . ALA A 1 182 ? 5.459 3.689 -6.935 1.00 98.19 182 ALA A C 1
ATOM 1487 O O . ALA A 1 182 ? 5.610 3.036 -7.972 1.00 98.19 182 ALA A O 1
ATOM 1488 N N . LEU A 1 183 ? 5.827 3.227 -5.736 1.00 98.31 183 LEU A N 1
ATOM 1489 C CA . LEU A 1 183 ? 6.416 1.908 -5.504 1.00 98.31 183 LEU A CA 1
ATOM 1490 C C . LEU A 1 183 ? 5.444 0.787 -5.905 1.00 98.31 183 LEU A C 1
ATOM 1492 O O . LEU A 1 183 ? 5.808 -0.164 -6.594 1.00 98.31 183 LEU A O 1
ATOM 1496 N N . CYS A 1 184 ? 4.182 0.915 -5.505 1.00 98.38 184 CYS A N 1
ATOM 1497 C CA . CYS A 1 184 ? 3.155 -0.107 -5.670 1.00 98.38 184 CYS A CA 1
ATOM 1498 C C . CYS A 1 184 ? 2.437 -0.050 -7.030 1.00 98.38 184 CYS A C 1
ATOM 1500 O O . CYS A 1 184 ? 1.685 -0.966 -7.370 1.00 98.38 184 CYS A O 1
ATOM 1502 N N . TYR A 1 185 ? 2.701 0.969 -7.852 1.00 97.19 185 TYR A N 1
ATOM 1503 C CA . TYR A 1 185 ? 2.027 1.196 -9.133 1.00 97.19 185 TYR A CA 1
ATOM 1504 C C . TYR A 1 185 ? 2.067 -0.018 -10.073 1.00 97.19 185 TYR A C 1
ATOM 1506 O O . TYR A 1 185 ? 1.091 -0.329 -10.759 1.00 97.19 185 TYR A O 1
ATOM 1514 N N . ASN A 1 186 ? 3.187 -0.746 -10.089 1.00 95.31 186 ASN A N 1
ATOM 1515 C CA . ASN A 1 186 ? 3.394 -1.892 -10.975 1.00 95.31 186 ASN A CA 1
ATOM 1516 C C . ASN A 1 186 ? 2.968 -3.242 -10.370 1.00 95.31 186 ASN A C 1
ATOM 1518 O O . ASN A 1 186 ? 3.159 -4.279 -11.016 1.00 95.31 186 ASN A O 1
ATOM 1522 N N . LEU A 1 187 ? 2.387 -3.263 -9.164 1.00 97.69 187 LEU A N 1
ATOM 1523 C CA . LEU A 1 187 ? 2.014 -4.498 -8.470 1.00 97.69 187 LEU A CA 1
ATOM 1524 C C . LEU A 1 187 ? 0.972 -5.341 -9.203 1.00 97.69 187 LEU A C 1
ATOM 1526 O O . LEU A 1 187 ? 0.785 -6.479 -8.809 1.00 97.69 187 LEU A O 1
ATOM 1530 N N . GLY A 1 188 ? 0.301 -4.856 -10.240 1.00 95.88 188 GLY A N 1
ATOM 1531 C CA . GLY A 1 188 ? -0.696 -5.605 -11.008 1.00 95.88 188 GLY A CA 1
ATOM 1532 C C . GLY A 1 188 ? -0.137 -6.305 -12.241 1.00 95.88 188 GLY A C 1
ATOM 1533 O O . GLY A 1 188 ? -0.846 -7.071 -12.892 1.00 95.88 188 GLY A O 1
ATOM 1534 N N . HIS A 1 189 ? 1.128 -6.059 -12.599 1.00 94.06 189 HIS A N 1
ATOM 1535 C CA . HIS A 1 189 ? 1.700 -6.655 -13.801 1.00 94.06 189 HIS A CA 1
ATOM 1536 C C . HIS A 1 189 ? 1.813 -8.180 -13.680 1.00 94.06 189 HIS A C 1
ATOM 1538 O O . HIS A 1 189 ? 2.232 -8.721 -12.653 1.00 94.06 189 HIS A O 1
ATOM 1544 N N . GLY A 1 190 ? 1.443 -8.865 -14.763 1.00 90.62 190 GLY A N 1
ATOM 1545 C CA . GLY A 1 190 ? 1.613 -10.306 -14.932 1.00 90.62 190 GLY A CA 1
ATOM 1546 C C . GLY A 1 190 ? 2.775 -10.664 -15.869 1.00 90.62 190 GLY A C 1
ATOM 1547 O O . GLY A 1 190 ? 3.532 -9.782 -16.295 1.00 90.62 190 GLY A O 1
ATOM 1548 N N . PRO A 1 191 ? 2.932 -11.957 -16.210 1.00 87.88 191 PRO A N 1
ATOM 1549 C CA . PRO A 1 191 ? 3.996 -12.442 -17.089 1.00 87.88 191 PRO A CA 1
ATOM 1550 C C . PRO A 1 191 ? 4.075 -11.678 -18.415 1.00 87.88 191 PRO A C 1
ATOM 1552 O O . PRO A 1 191 ? 3.080 -11.505 -19.106 1.00 87.88 191 PRO A O 1
ATOM 1555 N N . PHE A 1 192 ? 5.274 -11.241 -18.801 1.00 84.69 192 PHE A N 1
ATOM 1556 C CA . PHE A 1 192 ? 5.500 -10.413 -19.996 1.00 84.69 192 PHE A CA 1
ATOM 1557 C C . PHE A 1 192 ? 4.837 -9.015 -19.969 1.00 84.69 192 PHE A C 1
ATOM 1559 O O . PHE A 1 192 ? 4.605 -8.412 -21.024 1.00 84.69 192 PHE A O 1
ATOM 1566 N N . SER A 1 193 ? 4.592 -8.461 -18.775 1.00 87.31 193 SER A N 1
ATOM 1567 C CA . SER A 1 193 ? 4.124 -7.085 -18.555 1.00 87.31 193 SER A CA 1
ATOM 1568 C C . SER A 1 193 ? 2.820 -6.764 -19.304 1.00 87.31 193 SER A C 1
ATOM 1570 O O . SER A 1 193 ? 1.787 -7.355 -19.008 1.00 87.31 193 SER A O 1
ATOM 1572 N N . HIS A 1 194 ? 2.829 -5.823 -20.255 1.00 87.12 194 HIS A N 1
ATOM 1573 C CA . HIS A 1 194 ? 1.625 -5.418 -20.993 1.00 87.12 194 HIS A CA 1
ATOM 1574 C C . HIS A 1 194 ? 1.087 -6.522 -21.907 1.00 87.12 194 HIS A C 1
ATOM 1576 O O . HIS A 1 194 ? -0.113 -6.568 -22.164 1.00 87.12 194 HIS A O 1
ATOM 1582 N N . THR A 1 195 ? 1.947 -7.454 -22.332 1.00 86.94 195 THR A N 1
ATOM 1583 C CA . THR A 1 195 ? 1.531 -8.617 -23.129 1.00 86.94 195 THR A CA 1
ATOM 1584 C C . THR A 1 195 ? 0.521 -9.474 -22.366 1.00 86.94 195 THR A C 1
ATOM 1586 O O . THR A 1 195 ? -0.384 -10.033 -22.977 1.00 86.94 195 THR A O 1
ATOM 1589 N N . PHE A 1 196 ? 0.624 -9.536 -21.031 1.00 88.44 196 PHE A N 1
ATOM 1590 C CA . PHE A 1 196 ? -0.339 -10.267 -20.210 1.00 88.44 196 PHE A CA 1
ATOM 1591 C C . PHE A 1 196 ? -1.748 -9.688 -20.309 1.00 88.44 196 PHE A C 1
ATOM 1593 O O . PHE A 1 196 ? -2.713 -10.439 -20.382 1.00 88.44 196 PHE A O 1
ATOM 1600 N N . GLY A 1 197 ? -1.865 -8.357 -20.335 1.00 86.75 197 GLY A N 1
ATOM 1601 C CA . GLY A 1 197 ? -3.153 -7.682 -20.480 1.00 86.75 197 GLY A CA 1
ATOM 1602 C C . GLY A 1 197 ? -3.841 -8.082 -21.782 1.00 86.75 197 GLY A C 1
ATOM 1603 O O . GLY A 1 197 ? -4.980 -8.530 -21.746 1.00 86.75 197 GLY A O 1
ATOM 1604 N N . LEU A 1 198 ? -3.099 -8.043 -22.894 1.00 89.12 198 LEU A N 1
ATOM 1605 C CA . LEU A 1 198 ? -3.593 -8.461 -24.211 1.00 89.12 198 LEU A CA 1
ATOM 1606 C C . LEU A 1 198 ? -3.984 -9.945 -24.243 1.00 89.12 198 LEU A C 1
ATOM 1608 O O . LEU A 1 198 ? -4.980 -10.318 -24.856 1.00 89.12 198 LEU A O 1
ATOM 1612 N N . PHE A 1 199 ? -3.206 -10.799 -23.574 1.00 90.31 199 PHE A N 1
ATOM 1613 C CA . PHE A 1 199 ? -3.537 -12.215 -23.438 1.00 90.31 199 PHE A CA 1
ATOM 1614 C C . PHE A 1 199 ? -4.850 -12.422 -22.674 1.00 90.31 199 PHE A C 1
ATOM 1616 O O . PHE A 1 199 ? -5.681 -13.220 -23.103 1.00 90.31 199 PHE A O 1
ATOM 1623 N N . LEU A 1 200 ? -5.057 -11.701 -21.567 1.00 91.25 200 LEU A N 1
ATOM 1624 C CA . LEU A 1 200 ? -6.314 -11.756 -20.821 1.00 91.25 200 LEU A CA 1
ATOM 1625 C C . LEU A 1 200 ? -7.491 -11.264 -21.669 1.00 91.25 200 LEU A C 1
ATOM 1627 O O . LEU A 1 200 ? -8.544 -11.894 -21.638 1.00 91.25 200 LEU A O 1
ATOM 1631 N N . ASP A 1 201 ? -7.311 -10.193 -22.444 1.00 91.50 201 ASP A N 1
ATOM 1632 C CA . ASP A 1 201 ? -8.357 -9.670 -23.331 1.00 91.50 201 ASP A CA 1
ATOM 1633 C C . ASP A 1 201 ? -8.803 -10.720 -24.360 1.00 91.50 201 ASP A C 1
ATOM 1635 O O . ASP A 1 201 ? -9.998 -10.891 -24.596 1.00 91.50 201 ASP A O 1
ATOM 1639 N N . GLU A 1 202 ? -7.861 -11.476 -24.930 1.00 92.88 202 GLU A N 1
ATOM 1640 C CA . GLU A 1 202 ? -8.194 -12.533 -25.889 1.00 92.88 202 GLU A CA 1
ATOM 1641 C C . GLU A 1 202 ? -8.813 -13.763 -25.204 1.00 92.88 202 GLU A C 1
ATOM 1643 O O . GLU A 1 202 ? -9.820 -14.295 -25.672 1.00 92.88 202 GLU A O 1
ATOM 1648 N N . MET A 1 203 ? -8.262 -14.201 -24.066 1.00 92.88 203 MET A N 1
ATOM 1649 C CA . MET A 1 203 ? -8.763 -15.369 -23.327 1.00 92.88 203 MET A CA 1
ATOM 1650 C C . MET A 1 203 ? -10.174 -15.167 -22.771 1.00 92.88 203 MET A C 1
ATOM 1652 O O . MET A 1 203 ? -10.967 -16.109 -22.737 1.00 92.88 203 MET A O 1
ATOM 1656 N N . PHE A 1 204 ? -10.488 -13.948 -22.333 1.00 92.88 204 PHE A N 1
ATOM 1657 C CA . PHE A 1 204 ? -11.773 -13.592 -21.733 1.00 92.88 204 PHE A CA 1
ATOM 1658 C C . PHE A 1 204 ? -12.667 -12.791 -22.684 1.00 92.88 204 PHE A C 1
ATOM 1660 O O . PHE A 1 204 ? -13.644 -12.194 -22.250 1.00 92.88 204 PHE A O 1
ATOM 1667 N N . LYS A 1 205 ? -12.411 -12.845 -23.996 1.00 90.75 205 LYS A N 1
ATOM 1668 C CA . LYS A 1 205 ? -13.173 -12.118 -25.025 1.00 90.75 205 LYS A CA 1
ATOM 1669 C C . LYS A 1 205 ? -14.694 -12.313 -24.963 1.00 90.75 205 LYS A C 1
ATOM 1671 O O . LYS A 1 205 ? -15.446 -11.415 -25.329 1.00 90.75 205 LYS A O 1
ATOM 1676 N N . TYR A 1 206 ? -15.141 -13.489 -24.520 1.00 91.62 206 TYR A N 1
ATOM 1677 C CA . TYR A 1 206 ? -16.559 -13.834 -24.342 1.00 91.62 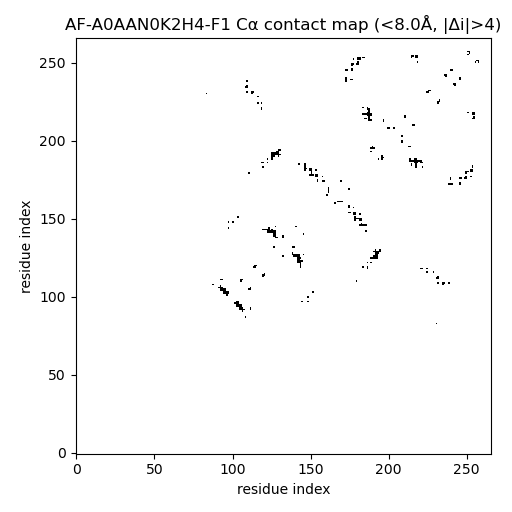206 TYR A CA 1
ATOM 1678 C C . TYR A 1 206 ? -16.907 -14.201 -22.889 1.00 91.62 206 TYR A C 1
ATOM 1680 O O . TYR A 1 206 ? -17.933 -14.832 -22.642 1.00 91.62 206 TYR A O 1
ATOM 1688 N N . GLY A 1 207 ? -16.038 -13.862 -21.935 1.00 89.38 207 GLY A N 1
ATOM 1689 C CA . GLY A 1 207 ? -16.184 -14.202 -20.523 1.00 89.38 207 GLY A CA 1
ATOM 1690 C C . GLY A 1 207 ? -15.927 -13.005 -19.614 1.00 89.38 207 GLY A C 1
ATOM 1691 O O . GLY A 1 207 ? -15.702 -11.891 -20.071 1.00 89.38 207 GLY A O 1
ATOM 1692 N N . ASN A 1 208 ? -15.951 -13.250 -18.305 1.00 89.19 208 ASN A N 1
ATOM 1693 C CA . ASN A 1 208 ? -15.644 -12.218 -17.320 1.00 89.19 208 ASN A CA 1
ATOM 1694 C C . ASN A 1 208 ? -14.140 -12.202 -17.059 1.00 89.19 208 ASN A C 1
ATOM 1696 O O . ASN A 1 208 ? -13.590 -13.175 -16.537 1.00 89.19 208 ASN A O 1
ATOM 1700 N N . LYS A 1 209 ? -13.487 -11.099 -17.421 1.00 89.75 209 LYS A N 1
ATOM 1701 C CA . LYS A 1 209 ? -12.080 -10.864 -17.106 1.00 89.75 209 LYS A CA 1
ATOM 1702 C C . LYS A 1 209 ? -11.922 -10.651 -15.591 1.00 89.75 209 LYS A C 1
ATOM 1704 O O . LYS A 1 209 ? -12.812 -10.072 -14.971 1.00 89.75 209 LYS A O 1
ATOM 1709 N N . PRO A 1 210 ? -10.814 -11.099 -14.975 1.00 88.25 210 PRO A N 1
ATOM 1710 C CA . PRO A 1 210 ? -10.612 -10.915 -13.537 1.00 88.25 210 PRO A CA 1
ATOM 1711 C C . PRO A 1 210 ? -10.364 -9.452 -13.119 1.00 88.25 210 PRO A C 1
ATOM 1713 O O . PRO A 1 210 ? -10.561 -9.134 -11.953 1.00 88.25 210 PRO A O 1
ATOM 1716 N N . TRP A 1 211 ? -9.935 -8.585 -14.042 1.00 90.19 211 TRP A N 1
ATOM 1717 C CA . TRP A 1 211 ? -9.791 -7.132 -13.863 1.00 90.19 211 TRP A CA 1
ATOM 1718 C C . TRP A 1 211 ? -9.720 -6.449 -15.229 1.00 90.19 211 TRP A C 1
ATOM 1720 O O . TRP A 1 211 ? -9.160 -7.012 -16.172 1.00 90.19 211 TRP A O 1
ATOM 1730 N N . GLU A 1 212 ? -10.208 -5.219 -15.352 1.00 87.19 212 GLU A N 1
ATOM 1731 C CA . GLU A 1 212 ? -10.214 -4.512 -16.638 1.00 87.19 212 GLU A CA 1
ATOM 1732 C C . GLU A 1 212 ? -8.846 -3.902 -16.942 1.00 87.19 212 GLU A C 1
ATOM 1734 O O . GLU A 1 212 ? -8.273 -4.110 -18.019 1.00 87.19 212 GLU A O 1
ATOM 1739 N N . LYS A 1 213 ? -8.277 -3.195 -15.959 1.00 90.31 213 LYS A N 1
ATOM 1740 C CA . LYS A 1 213 ? -7.013 -2.459 -16.092 1.00 90.31 213 LYS A CA 1
ATOM 1741 C C . LYS A 1 213 ? -5.934 -3.055 -15.201 1.00 90.31 213 LYS A C 1
ATOM 1743 O O . LYS A 1 213 ? -6.198 -3.495 -14.091 1.00 90.31 213 LYS A O 1
ATOM 1748 N N . VAL A 1 214 ? -4.678 -2.988 -15.643 1.00 92.81 214 VAL A N 1
ATOM 1749 C CA . VAL A 1 214 ? -3.538 -3.421 -14.811 1.00 92.81 214 VAL A CA 1
ATOM 1750 C C . VAL A 1 214 ? -3.448 -2.640 -13.497 1.00 92.81 214 VAL A C 1
ATOM 1752 O O . VAL A 1 214 ? -3.056 -3.204 -12.485 1.00 92.81 214 VAL A O 1
ATOM 1755 N N . SER A 1 215 ? -3.869 -1.374 -13.490 1.00 94.31 215 SER A N 1
ATOM 1756 C CA . SER A 1 215 ? -3.902 -0.557 -12.279 1.00 94.31 215 SER A CA 1
ATOM 1757 C C . SER A 1 215 ? -4.920 -1.056 -11.248 1.00 94.31 215 SER A C 1
ATOM 1759 O O . SER A 1 215 ? -4.695 -0.908 -10.055 1.00 94.31 215 SER A O 1
ATOM 1761 N N . GLU A 1 216 ? -6.021 -1.679 -11.682 1.00 94.12 216 GLU A N 1
ATOM 1762 C CA . GLU A 1 216 ? -6.975 -2.358 -10.790 1.00 94.12 216 GLU A CA 1
ATOM 1763 C C . GLU A 1 216 ? -6.310 -3.565 -10.126 1.00 94.12 216 GLU A C 1
ATOM 1765 O O . GLU A 1 216 ? -6.324 -3.689 -8.906 1.00 94.12 216 GLU A O 1
ATOM 1770 N N . ALA A 1 217 ? -5.609 -4.387 -10.913 1.00 95.62 217 ALA A N 1
ATOM 1771 C CA . ALA A 1 217 ? -4.823 -5.495 -10.381 1.00 95.62 217 ALA A CA 1
ATOM 1772 C C . ALA A 1 217 ? -3.713 -5.025 -9.422 1.00 95.62 217 ALA A C 1
ATOM 1774 O O . ALA A 1 217 ? -3.396 -5.730 -8.467 1.00 95.62 217 ALA A O 1
ATOM 1775 N N . SER A 1 218 ? -3.128 -3.841 -9.648 1.00 97.62 218 SER A N 1
ATOM 1776 C CA . SER A 1 218 ? -2.153 -3.246 -8.724 1.00 97.62 218 SER A CA 1
ATOM 1777 C C . SER A 1 218 ? -2.787 -2.905 -7.381 1.00 97.62 218 SER A C 1
ATOM 1779 O O . SER A 1 218 ? -2.206 -3.244 -6.354 1.00 97.62 218 SER A O 1
ATOM 1781 N N . VAL A 1 219 ? -3.983 -2.306 -7.379 1.00 97.81 219 VAL A N 1
ATOM 1782 C CA . VAL A 1 219 ? -4.741 -2.029 -6.148 1.00 97.81 219 VAL A CA 1
ATOM 1783 C C . VAL A 1 219 ? -5.125 -3.327 -5.435 1.00 97.81 219 VAL A C 1
ATOM 1785 O O . VAL A 1 219 ? -4.871 -3.453 -4.243 1.00 97.81 219 VAL A O 1
ATOM 1788 N N . MET A 1 220 ? -5.634 -4.328 -6.160 1.00 97.31 220 MET A N 1
ATOM 1789 C CA . MET A 1 220 ? -5.972 -5.637 -5.581 1.00 97.31 220 MET A CA 1
ATOM 1790 C C . MET A 1 220 ? -4.756 -6.315 -4.938 1.00 97.31 220 MET A C 1
ATOM 1792 O O . MET A 1 220 ? -4.852 -6.891 -3.858 1.00 97.31 220 MET A O 1
ATOM 1796 N N . MET A 1 221 ? -3.595 -6.251 -5.594 1.00 98.25 221 MET A N 1
ATOM 1797 C CA . MET A 1 221 ? -2.361 -6.823 -5.059 1.00 98.25 221 MET A CA 1
ATOM 1798 C C . MET A 1 221 ? -1.815 -6.020 -3.872 1.00 98.25 221 MET A C 1
ATOM 1800 O O . MET A 1 221 ? -1.222 -6.607 -2.970 1.00 98.25 221 MET A O 1
ATOM 1804 N N . PHE A 1 222 ? -1.998 -4.699 -3.865 1.00 98.44 222 PHE A N 1
ATOM 1805 C CA . PHE A 1 222 ? -1.655 -3.850 -2.727 1.00 98.44 222 PHE A CA 1
ATOM 1806 C C . PHE A 1 222 ? -2.512 -4.197 -1.503 1.00 98.44 222 PHE A C 1
ATOM 1808 O O . PHE A 1 222 ? -1.963 -4.413 -0.427 1.00 98.44 222 PHE A O 1
ATOM 1815 N N . ASP A 1 223 ? -3.823 -4.369 -1.686 1.00 98.25 223 ASP A N 1
ATOM 1816 C CA . ASP A 1 223 ? -4.725 -4.825 -0.623 1.00 98.25 223 ASP A CA 1
ATOM 1817 C C . ASP A 1 223 ? -4.321 -6.197 -0.089 1.00 98.25 223 ASP A C 1
ATOM 1819 O O . ASP A 1 223 ? -4.106 -6.361 1.111 1.00 98.25 223 ASP A O 1
ATOM 1823 N N . HIS A 1 224 ? -4.083 -7.151 -0.987 1.00 98.25 224 HIS A N 1
ATOM 1824 C CA . HIS A 1 224 ? -3.617 -8.479 -0.604 1.00 98.25 224 HIS A CA 1
ATOM 1825 C C . HIS A 1 224 ? -2.270 -8.444 0.142 1.00 98.25 224 HIS A C 1
ATOM 1827 O O . HIS A 1 224 ? -2.054 -9.201 1.085 1.00 98.25 224 HIS A O 1
ATOM 1833 N N . MET A 1 225 ? -1.350 -7.552 -0.243 1.00 98.44 225 MET A N 1
ATOM 1834 C CA . MET A 1 225 ? -0.086 -7.364 0.472 1.00 98.44 225 MET A CA 1
ATOM 1835 C C . MET A 1 225 ? -0.320 -6.883 1.907 1.00 98.44 225 MET A C 1
ATOM 1837 O O . MET A 1 225 ? 0.337 -7.381 2.818 1.00 98.44 225 MET A O 1
ATOM 1841 N N . ILE A 1 226 ? -1.241 -5.946 2.126 1.00 97.75 226 ILE A N 1
ATOM 1842 C CA . ILE A 1 226 ? -1.565 -5.445 3.468 1.00 97.75 226 ILE A CA 1
ATOM 1843 C C . ILE A 1 226 ? -2.237 -6.537 4.308 1.00 97.75 226 ILE A C 1
ATOM 1845 O O . ILE A 1 226 ? -1.910 -6.688 5.484 1.00 97.75 226 ILE A O 1
ATOM 1849 N N . GLU A 1 227 ? -3.154 -7.299 3.712 1.00 96.88 227 GLU A N 1
ATOM 1850 C CA . GLU A 1 227 ? -3.895 -8.373 4.382 1.00 96.88 227 GLU A CA 1
ATOM 1851 C C . GLU A 1 227 ? -2.989 -9.524 4.838 1.00 96.88 227 GLU A C 1
ATOM 1853 O O . GLU A 1 227 ? -3.137 -10.013 5.956 1.00 96.88 227 GLU A O 1
ATOM 1858 N N . GLU A 1 228 ? -2.025 -9.931 4.008 1.00 97.19 228 GLU A N 1
ATOM 1859 C CA . GLU A 1 228 ? -1.134 -11.064 4.303 1.00 97.19 228 GLU A CA 1
ATOM 1860 C C . GLU A 1 228 ? 0.073 -10.694 5.177 1.00 97.19 228 GLU A C 1
ATOM 1862 O O . GLU A 1 228 ? 0.775 -11.574 5.681 1.00 97.19 228 GLU A O 1
ATOM 1867 N N . ASN A 1 229 ? 0.360 -9.401 5.353 1.00 95.31 229 ASN A N 1
ATOM 1868 C CA . ASN A 1 229 ? 1.545 -8.935 6.067 1.00 95.31 229 ASN A CA 1
ATOM 1869 C C . ASN A 1 229 ? 1.157 -7.994 7.220 1.00 95.31 229 ASN A C 1
ATOM 1871 O O . ASN A 1 229 ? 1.255 -6.773 7.094 1.00 95.31 229 ASN A O 1
ATOM 1875 N N . ASP A 1 230 ? 0.822 -8.567 8.385 1.00 92.38 230 ASP A N 1
ATOM 1876 C CA . ASP A 1 230 ? 0.500 -7.824 9.624 1.00 92.38 230 ASP A CA 1
ATOM 1877 C C . ASP A 1 230 ? 1.532 -6.731 9.956 1.00 92.38 230 ASP A C 1
ATOM 1879 O O . ASP A 1 230 ? 1.189 -5.656 10.448 1.00 92.38 230 ASP A O 1
ATOM 1883 N N . GLU A 1 231 ? 2.811 -6.994 9.674 1.00 90.25 231 GLU A N 1
ATOM 1884 C CA . GLU A 1 231 ? 3.886 -6.029 9.900 1.00 90.25 231 GLU A CA 1
ATOM 1885 C C . GLU A 1 231 ? 3.738 -4.776 9.031 1.00 90.25 231 GLU A C 1
ATOM 1887 O O . GLU A 1 231 ? 3.877 -3.669 9.538 1.00 90.25 231 GLU A O 1
ATOM 1892 N N . VAL A 1 232 ? 3.404 -4.937 7.746 1.00 94.94 232 VAL A N 1
ATOM 1893 C CA . VAL A 1 232 ? 3.163 -3.808 6.833 1.00 94.94 232 VAL A CA 1
ATOM 1894 C C . VAL A 1 232 ? 1.962 -3.007 7.317 1.00 94.94 232 VAL A C 1
ATOM 1896 O O . VAL A 1 232 ? 2.046 -1.786 7.418 1.00 94.94 232 VAL A O 1
ATOM 1899 N N . LYS A 1 233 ? 0.867 -3.688 7.682 1.00 94.31 233 LYS A N 1
ATOM 1900 C CA . LYS A 1 233 ? -0.359 -3.029 8.143 1.00 94.31 233 LYS A CA 1
ATOM 1901 C C . LYS A 1 233 ? -0.117 -2.111 9.336 1.00 94.31 233 LYS A C 1
ATOM 1903 O O . LYS A 1 233 ? -0.629 -0.999 9.368 1.00 94.31 233 LYS A O 1
ATOM 1908 N N . VAL A 1 234 ? 0.662 -2.549 10.314 1.00 92.50 234 VAL A N 1
ATOM 1909 C CA . VAL A 1 234 ? 0.902 -1.724 11.502 1.00 92.50 234 VAL A CA 1
ATOM 1910 C C . VAL A 1 234 ? 1.906 -0.612 11.241 1.00 92.50 234 VAL A C 1
ATOM 1912 O O . VAL A 1 234 ? 1.746 0.465 11.804 1.00 92.50 234 VAL A O 1
ATOM 1915 N N . LEU A 1 235 ? 2.903 -0.817 10.372 1.00 94.31 235 LEU A N 1
ATOM 1916 C CA . LEU A 1 235 ? 3.761 0.289 9.940 1.00 94.31 235 LEU A CA 1
ATOM 1917 C C . LEU A 1 235 ? 2.944 1.354 9.199 1.00 94.31 235 LEU A C 1
ATOM 1919 O O . LEU A 1 235 ? 3.146 2.533 9.457 1.00 94.31 235 LEU A O 1
ATOM 1923 N N . LEU A 1 236 ? 1.978 0.953 8.365 1.00 96.00 236 LEU A N 1
ATOM 1924 C CA . LEU A 1 236 ? 1.041 1.885 7.732 1.00 96.00 236 LEU A CA 1
ATOM 1925 C C . LEU A 1 236 ? 0.234 2.656 8.783 1.00 96.00 236 LEU A C 1
ATOM 1927 O O . LEU A 1 236 ? 0.230 3.875 8.757 1.00 96.00 236 LEU A O 1
ATOM 1931 N N . VAL A 1 237 ? -0.381 1.975 9.756 1.00 94.44 237 VAL A N 1
ATOM 1932 C CA . VAL A 1 237 ? -1.130 2.643 10.845 1.00 94.44 237 VAL A CA 1
ATOM 1933 C C . VAL A 1 237 ? -0.247 3.589 11.669 1.00 94.44 237 VAL A C 1
ATOM 1935 O O . VAL A 1 237 ? -0.736 4.573 12.210 1.00 94.44 237 VAL A O 1
ATOM 1938 N N . LYS A 1 238 ? 1.048 3.288 11.795 1.00 92.25 238 LYS A N 1
ATOM 1939 C CA . LYS A 1 238 ? 1.995 4.083 12.582 1.00 92.25 238 LYS A CA 1
ATOM 1940 C C . LYS A 1 238 ? 2.495 5.329 11.853 1.00 92.25 238 LYS A C 1
ATOM 1942 O O . LYS A 1 238 ? 2.721 6.342 12.510 1.00 92.25 238 LYS A O 1
ATOM 1947 N N . PHE A 1 239 ? 2.793 5.209 10.562 1.00 95.00 239 PHE A N 1
ATOM 1948 C CA . PHE A 1 239 ? 3.465 6.260 9.795 1.00 95.00 239 PHE A CA 1
ATOM 1949 C C . PHE A 1 239 ? 2.515 7.114 8.958 1.00 95.00 239 PHE A C 1
ATOM 1951 O O . PHE A 1 239 ? 2.926 8.184 8.521 1.00 95.00 239 PHE A O 1
ATOM 1958 N N . LEU A 1 240 ? 1.281 6.656 8.746 1.00 96.12 240 LEU A N 1
ATOM 1959 C CA . LEU A 1 240 ? 0.246 7.431 8.076 1.00 96.12 240 LEU A CA 1
ATOM 1960 C C . LEU A 1 240 ? -0.573 8.227 9.099 1.00 96.12 240 LEU A C 1
ATOM 1962 O O . LEU A 1 240 ? -0.907 7.709 10.168 1.00 96.12 240 LEU A O 1
ATOM 1966 N N . ASP A 1 241 ? -0.900 9.473 8.758 1.00 93.50 241 ASP A N 1
ATOM 1967 C CA . ASP A 1 241 ? -1.647 10.395 9.621 1.00 93.50 241 ASP A CA 1
ATOM 1968 C C . ASP A 1 241 ? -3.102 9.931 9.800 1.00 93.50 241 ASP A C 1
ATOM 1970 O O . ASP A 1 241 ? -3.631 9.922 10.918 1.00 93.50 241 ASP A O 1
ATOM 1974 N N . ASN A 1 242 ? -3.751 9.508 8.709 1.00 94.50 242 ASN A N 1
ATOM 1975 C CA . ASN A 1 242 ? -5.099 8.950 8.726 1.00 94.50 242 ASN A CA 1
ATOM 1976 C C . ASN A 1 242 ? -5.158 7.698 7.854 1.00 94.50 242 ASN A C 1
ATOM 1978 O O . ASN A 1 242 ? -5.441 7.767 6.662 1.00 94.50 242 ASN A O 1
ATOM 1982 N N . TYR A 1 243 ? -4.945 6.539 8.481 1.00 93.12 243 TYR A N 1
ATOM 1983 C CA . TYR A 1 243 ? -4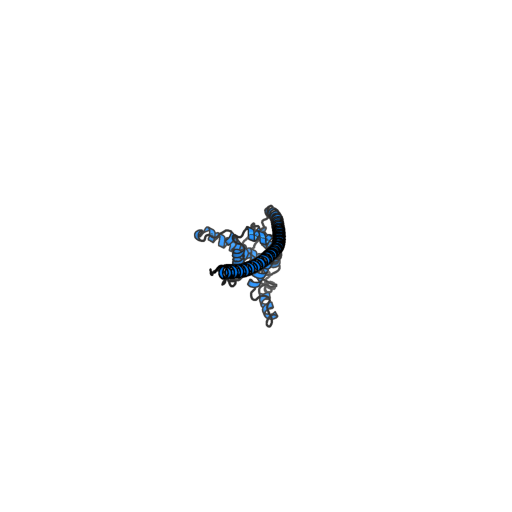.843 5.247 7.799 1.00 93.12 243 TYR A CA 1
ATOM 1984 C C . TYR A 1 243 ? -5.910 5.010 6.717 1.00 93.12 243 TYR A C 1
ATOM 1986 O O . TYR A 1 243 ? -5.568 4.588 5.619 1.00 93.12 243 TYR A O 1
ATOM 1994 N N . GLU A 1 244 ? -7.190 5.274 6.991 1.00 94.12 244 GLU A N 1
ATOM 1995 C CA . GLU A 1 244 ? -8.257 4.990 6.020 1.00 94.12 244 GLU A CA 1
ATOM 1996 C C . GLU A 1 244 ? -8.236 5.966 4.831 1.00 94.12 244 GLU A C 1
ATOM 1998 O O . GLU A 1 244 ? -8.364 5.543 3.680 1.00 94.12 244 GLU A O 1
ATOM 2003 N N . GLU A 1 245 ? -8.041 7.262 5.093 1.00 95.31 245 GLU A N 1
ATOM 2004 C CA . GLU A 1 245 ? -7.970 8.294 4.048 1.00 95.31 245 GLU A CA 1
ATOM 2005 C C . GLU A 1 245 ? -6.695 8.157 3.210 1.00 95.31 245 GLU A C 1
ATOM 2007 O O . GLU A 1 245 ? -6.756 8.187 1.982 1.00 95.31 245 GLU A O 1
ATOM 2012 N N . ASP A 1 246 ? -5.560 7.907 3.856 1.00 97.44 246 ASP A N 1
ATOM 2013 C CA . ASP A 1 246 ? -4.260 7.755 3.209 1.00 97.44 246 ASP A CA 1
ATOM 2014 C C . ASP A 1 246 ? -4.201 6.485 2.351 1.00 97.44 246 ASP A C 1
ATOM 2016 O O . ASP A 1 246 ? -3.693 6.504 1.228 1.00 97.44 246 ASP A O 1
ATOM 2020 N N . ILE A 1 247 ? -4.787 5.375 2.812 1.00 97.75 247 ILE A N 1
ATOM 2021 C CA . ILE A 1 247 ? -4.891 4.153 2.003 1.00 97.75 247 ILE A CA 1
ATOM 2022 C C . ILE A 1 247 ? -5.802 4.372 0.794 1.00 97.75 247 ILE A C 1
ATOM 2024 O O . ILE A 1 247 ? -5.479 3.899 -0.301 1.00 97.75 247 ILE A O 1
ATOM 2028 N N . ALA A 1 248 ? -6.914 5.095 0.953 1.00 96.44 248 ALA A N 1
ATOM 2029 C CA . ALA A 1 248 ? -7.760 5.467 -0.177 1.00 96.44 248 ALA A CA 1
ATOM 2030 C C . ALA A 1 248 ? -6.990 6.349 -1.174 1.00 96.44 248 ALA A C 1
ATOM 2032 O O . ALA A 1 248 ? -6.980 6.055 -2.372 1.00 96.44 248 ALA A O 1
ATOM 2033 N N . PHE A 1 249 ? -6.257 7.346 -0.679 1.00 97.19 249 PHE A N 1
ATOM 2034 C CA . PHE A 1 249 ? -5.440 8.240 -1.490 1.00 97.19 249 PHE A CA 1
ATOM 2035 C C . PHE A 1 249 ? -4.340 7.494 -2.262 1.00 97.19 249 PHE A C 1
ATOM 2037 O O . PHE A 1 249 ? -4.203 7.677 -3.473 1.00 97.19 249 PHE A O 1
ATOM 2044 N N . ILE A 1 250 ? -3.615 6.569 -1.622 1.00 98.19 250 ILE A N 1
ATOM 2045 C CA . ILE A 1 250 ? -2.618 5.712 -2.288 1.00 98.19 250 ILE A CA 1
ATOM 2046 C C . ILE A 1 250 ? -3.257 4.928 -3.444 1.00 98.19 250 ILE A C 1
ATOM 2048 O O . ILE A 1 250 ? -2.703 4.869 -4.547 1.00 98.19 250 ILE A O 1
ATOM 2052 N N . LYS A 1 251 ? -4.438 4.335 -3.228 1.00 97.56 251 LYS A N 1
ATOM 2053 C CA . LYS A 1 251 ? -5.158 3.588 -4.273 1.00 97.56 251 LYS A CA 1
ATOM 2054 C C . LYS A 1 251 ? -5.610 4.491 -5.417 1.00 97.56 251 LYS A C 1
ATOM 2056 O O . LYS A 1 251 ? -5.514 4.089 -6.579 1.00 97.56 251 LYS A O 1
ATOM 2061 N N . GLU A 1 252 ? -6.059 5.704 -5.110 1.00 96.25 252 GLU A N 1
ATOM 2062 C CA . GLU A 1 252 ? -6.421 6.712 -6.110 1.00 96.25 252 GLU A CA 1
ATOM 2063 C C . GLU A 1 252 ? -5.219 7.145 -6.950 1.00 96.25 252 GLU A C 1
ATOM 2065 O O . GLU A 1 252 ? -5.343 7.268 -8.167 1.00 96.25 252 GLU A O 1
ATOM 2070 N N . LEU A 1 253 ? -4.040 7.303 -6.347 1.00 96.75 253 LEU A N 1
ATOM 2071 C CA . LEU A 1 253 ? -2.810 7.593 -7.085 1.00 96.75 253 LEU A CA 1
ATOM 2072 C C . LEU A 1 253 ? -2.408 6.439 -8.022 1.00 96.75 253 LEU A C 1
ATOM 2074 O O . LEU A 1 253 ? -1.892 6.682 -9.115 1.00 96.75 253 LEU A O 1
ATOM 2078 N N . ILE A 1 254 ? -2.665 5.184 -7.635 1.00 96.31 254 ILE A N 1
ATOM 2079 C CA . ILE A 1 254 ? -2.357 4.003 -8.458 1.00 96.31 254 ILE A CA 1
ATOM 2080 C C . ILE A 1 254 ? -3.347 3.844 -9.621 1.00 96.31 254 ILE A C 1
ATOM 2082 O O . ILE A 1 254 ? -2.943 3.577 -10.758 1.00 96.31 254 ILE A O 1
ATOM 2086 N N . HIS A 1 255 ? -4.649 3.950 -9.352 1.00 91.44 255 HIS A N 1
ATOM 2087 C CA . HIS A 1 255 ? -5.696 3.600 -10.317 1.00 91.44 255 HIS A CA 1
ATOM 2088 C C . HIS A 1 255 ? -6.351 4.799 -11.016 1.00 91.44 255 HIS A C 1
ATOM 2090 O O . HIS A 1 255 ? -6.892 4.642 -12.115 1.00 91.44 255 HIS A O 1
ATOM 2096 N N . GLY A 1 256 ? -6.274 5.990 -10.429 1.00 84.31 256 GLY A N 1
ATOM 2097 C CA . GLY A 1 256 ? -7.158 7.116 -10.725 1.00 84.31 256 GLY A CA 1
ATOM 2098 C C . GLY A 1 256 ? -8.423 7.074 -9.862 1.00 84.31 256 GLY A C 1
ATOM 2099 O O . GLY A 1 256 ? -8.581 6.194 -9.018 1.00 84.31 256 GLY A O 1
ATOM 2100 N N . THR A 1 257 ? -9.337 8.028 -10.071 1.00 70.56 257 THR A N 1
ATOM 2101 C CA . THR A 1 257 ? -10.514 8.240 -9.211 1.00 70.56 257 THR A CA 1
ATOM 2102 C C . THR A 1 257 ? -11.337 6.965 -9.000 1.00 70.56 257 THR A C 1
ATOM 2104 O O . THR A 1 257 ? -12.084 6.506 -9.867 1.00 70.56 257 THR A O 1
ATOM 2107 N N . TYR A 1 258 ? -11.231 6.412 -7.794 1.00 53.94 258 TYR A N 1
ATOM 2108 C CA . TYR A 1 258 ? -11.903 5.192 -7.36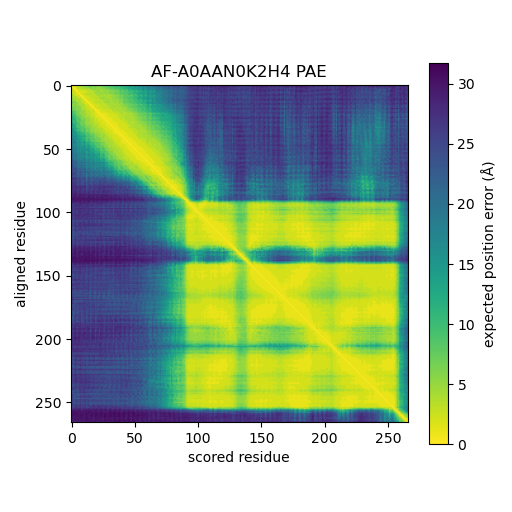7 1.00 53.94 258 TYR A CA 1
ATOM 2109 C C . TYR A 1 258 ? -13.308 5.534 -6.852 1.00 53.94 258 TYR A C 1
ATOM 2111 O O . TYR A 1 258 ? -13.568 5.445 -5.665 1.00 53.94 258 TYR A O 1
ATOM 2119 N N . ASN A 1 259 ? -14.215 6.018 -7.713 1.00 48.66 259 ASN A N 1
ATOM 2120 C CA . ASN A 1 259 ? -15.605 6.359 -7.342 1.00 48.66 259 ASN A CA 1
ATOM 2121 C C . ASN A 1 259 ? -15.758 6.997 -5.936 1.00 48.66 259 ASN A C 1
ATOM 2123 O O . ASN A 1 259 ? -16.583 6.577 -5.127 1.00 48.66 259 ASN A O 1
ATOM 2127 N N . VAL A 1 260 ? -15.005 8.064 -5.661 1.00 45.22 260 VAL A N 1
ATOM 2128 C CA . VAL A 1 260 ? -15.035 8.836 -4.398 1.00 45.22 260 VAL A CA 1
ATOM 2129 C C . VAL A 1 260 ? -16.328 9.658 -4.230 1.00 45.22 260 VAL A C 1
ATOM 2131 O O . VAL A 1 260 ? -16.450 10.522 -3.365 1.00 45.22 260 VAL A O 1
ATOM 2134 N N . CYS A 1 261 ? -17.358 9.395 -5.038 1.00 35.78 261 CYS A N 1
ATOM 2135 C CA . CYS A 1 261 ? -18.602 10.164 -5.073 1.00 35.78 261 CYS A CA 1
ATOM 2136 C C . CYS A 1 261 ? -19.550 9.877 -3.885 1.00 35.78 261 CYS A C 1
ATOM 2138 O O . CYS A 1 261 ? -20.756 10.074 -3.999 1.00 35.78 261 CYS A O 1
ATOM 2140 N N . LYS A 1 262 ? -19.046 9.386 -2.743 1.00 41.00 262 LYS A N 1
ATOM 2141 C CA . LYS A 1 262 ? -19.873 9.116 -1.551 1.00 41.00 262 LYS A CA 1
ATOM 2142 C C . LYS A 1 262 ? -19.331 9.617 -0.213 1.00 41.00 262 LYS A C 1
ATOM 2144 O O . LYS A 1 262 ? -20.062 9.491 0.762 1.00 41.00 262 LYS A O 1
ATOM 2149 N N . ILE A 1 263 ? -18.128 10.192 -0.136 1.00 44.50 263 ILE A N 1
ATOM 2150 C CA . ILE A 1 263 ? -17.540 10.549 1.173 1.00 44.50 263 ILE A CA 1
ATOM 2151 C C . ILE A 1 263 ? -17.548 12.066 1.453 1.00 44.50 263 ILE A C 1
ATOM 2153 O O . ILE A 1 263 ? -17.614 12.460 2.610 1.00 44.50 263 ILE A O 1
ATOM 2157 N N . TYR A 1 264 ? -17.646 12.935 0.438 1.00 37.22 264 TYR A N 1
ATOM 2158 C CA . TYR A 1 264 ? -17.582 14.400 0.631 1.00 37.22 264 TYR A CA 1
ATOM 2159 C C . TYR A 1 264 ? -18.917 15.156 0.486 1.00 37.22 264 TYR A C 1
ATOM 2161 O O . TYR A 1 264 ? -18.946 16.307 0.048 1.00 37.22 264 TYR A O 1
ATOM 2169 N N . HIS A 1 265 ? -20.038 14.538 0.866 1.00 36.06 265 HIS A N 1
ATOM 2170 C CA . HIS A 1 265 ? -21.302 15.256 1.074 1.00 36.06 265 HIS A CA 1
ATOM 2171 C C . HIS A 1 265 ? -21.854 14.965 2.470 1.00 36.06 265 HIS A C 1
ATOM 2173 O O . HIS A 1 265 ? -22.656 14.051 2.640 1.00 36.06 265 HIS A O 1
ATOM 2179 N N . ASN A 1 266 ? -21.415 15.768 3.439 1.00 34.47 266 ASN A N 1
ATOM 2180 C CA . ASN A 1 266 ? -22.174 16.156 4.627 1.00 34.47 266 ASN A CA 1
ATOM 2181 C C . ASN A 1 266 ? -21.843 17.611 4.956 1.00 34.47 266 ASN A C 1
ATOM 2183 O O . ASN A 1 266 ? -20.635 17.932 4.984 1.00 34.47 266 ASN A O 1
#

Solvent-accessible surface area (backbone atoms only — not comparable to full-atom values): 14555 Å² total; per-residue (Å²): 117,68,66,64,52,53,54,50,52,52,53,53,51,51,54,50,53,52,53,52,53,53,51,51,54,52,50,56,52,50,54,50,52,51,54,50,52,52,52,52,53,53,50,52,53,54,50,52,50,53,52,52,52,54,51,51,54,52,52,53,52,52,51,53,54,49,52,52,52,51,52,53,48,52,52,52,50,50,56,47,50,54,53,46,54,60,63,66,68,53,92,67,62,46,78,44,86,36,98,86,80,39,75,43,77,43,62,51,69,54,60,49,47,50,56,70,32,69,69,46,50,56,26,60,79,23,34,58,67,21,75,62,32,84,82,36,91,85,52,80,51,21,42,34,59,55,19,53,51,37,20,51,55,45,34,55,50,47,51,50,45,36,72,76,41,62,90,71,65,65,46,73,34,55,40,47,36,49,21,50,20,38,39,43,40,64,49,27,63,45,71,34,25,69,57,32,57,56,50,47,52,63,76,26,67,90,54,84,60,95,58,95,46,56,34,53,37,8,46,55,41,50,52,51,44,40,73,75,28,66,70,49,43,50,39,44,57,69,62,33,88,46,48,71,61,48,52,51,48,25,43,29,70,42,56,40,89,71,78,69,88,76,77,86,83,128

Nearest PDB structures (foldseek):
  4to5-assembly1_A  TM=9.427E-01  e=6.209E-13  Homo sapiens
  4bzc-assembly1_B  TM=9.341E-01  e=1.194E-12  Homo sapiens
  6u6z-assembly2_B  TM=9.505E-01  e=2.173E-12  Homo sapiens
  6yom-assembly1_B-2  TM=9.491E-01  e=2.058E-12  Homo sapiens
  7a5y-assembly1_D  TM=9.321E-01  e=2.853E-12  Homo sapiens